Protein AF-A0A8H4VJI6-F1 (afdb_monomer)

Radius of gyration: 28.8 Å; Cα contacts (8 Å, |Δi|>4): 169; chains: 1; bounding box: 80×99×38 Å

Secondary structure (DSSP, 8-state):
---PPPGGG--GGGHHHHHHHHHHHHHTGGGGT--B--SSSSTT--TTGGGTT----HHHHHHHSSHHHHHHHHHHHHH-THHHHSSSSPPP---BSHHHHHHHHHHHHHHHH-TT-HHHHHHHHHHHHHHHHHHHHTTPPPPPP---GGGS----------------------------------------------------------------------

Organism: NCBI:txid84607

Sequence (222 aa):
MTGYPSPEHLAPEDVPPLLDRLLVLLENLSSTGLPTKPLTPGPDVSIYRPFMNYECNAEHLEMTGTRGGALNMYLEHFFGFEARTKGDGILPIKESGPAVCALHSVLRDHHLEAPHDNVVKKWIIDILKASEKVYKEHDVPLPVPAFNAASLPSVVARPISDAQKTSPSLTPSSGLGKRPRSSSTSDKRVNETEEKPGPVKKSKSFTVMTTGINKVSSVGSR

Foldseek 3Di:
DDPDDQLQPQALVNVVVLLVLLLLLQQCLVVLVFAAFDCDDDPRHDLLNCLQPPDQDPVQCVVQVDSLSSVLVVVCVSQPVCCCVPDPNARADRHGDDSSSSVSVVLVVRCVVPSSDSSSSVVSVRSSVNSVVSCVVSVHDRDDPPPVPVPPPPPPPDDDDDDDDDDDDDDDDDDPDDDDDDDDDDDDDDDDDPDDDDDDDDDDDDDDDDDDDDDDDDDDDD

Nearest PDB structures (foldseek):
  3ik9-assembly3_F  TM=3.364E-01  e=9.886E+00  Homo sapiens

Structure (mmCIF, N/CA/C/O backbone):
data_AF-A0A8H4VJI6-F1
#
_entry.id   AF-A0A8H4VJI6-F1
#
loop_
_atom_site.group_PDB
_atom_site.id
_atom_site.type_symbol
_atom_site.label_atom_id
_atom_site.label_alt_id
_atom_site.label_comp_id
_atom_site.label_asym_id
_atom_site.label_entity_id
_atom_site.label_seq_id
_atom_site.pdbx_PDB_ins_code
_atom_site.Cartn_x
_atom_site.Cartn_y
_atom_site.Cartn_z
_atom_site.occupancy
_atom_site.B_iso_or_equiv
_atom_site.auth_seq_id
_atom_site.auth_comp_id
_atom_site.auth_asym_id
_atom_site.auth_atom_id
_atom_site.pdbx_PDB_model_num
ATOM 1 N N . MET A 1 1 ? 4.111 -10.476 16.815 1.00 52.03 1 MET A N 1
ATOM 2 C CA . MET A 1 1 ? 4.427 -9.795 15.544 1.00 52.03 1 MET A CA 1
ATOM 3 C C . MET A 1 1 ? 4.565 -10.876 14.502 1.00 52.03 1 MET A C 1
ATOM 5 O O . MET A 1 1 ? 5.310 -11.820 14.726 1.00 52.03 1 MET A O 1
ATOM 9 N N . THR A 1 2 ? 3.775 -10.789 13.445 1.00 66.38 2 THR A N 1
ATOM 10 C CA . THR A 1 2 ? 3.845 -11.664 12.274 1.00 66.38 2 THR A CA 1
ATOM 11 C C . THR A 1 2 ? 5.221 -11.491 11.629 1.00 66.38 2 THR A C 1
ATOM 13 O O . THR A 1 2 ? 5.645 -10.388 11.275 1.00 66.38 2 THR A O 1
ATOM 16 N N . GLY A 1 3 ? 5.983 -12.580 11.570 1.00 88.12 3 GLY A N 1
ATOM 17 C CA . GLY A 1 3 ? 7.274 -12.602 10.894 1.00 88.12 3 GLY A CA 1
ATOM 18 C C . GLY A 1 3 ? 7.051 -12.709 9.394 1.00 88.12 3 GLY A C 1
ATOM 19 O O . GLY A 1 3 ? 7.100 -13.810 8.859 1.00 88.12 3 GLY A O 1
ATOM 20 N N . TYR A 1 4 ? 6.760 -11.591 8.726 1.00 93.12 4 TYR A N 1
ATOM 21 C CA . TYR A 1 4 ? 6.744 -11.562 7.263 1.00 93.12 4 TYR A CA 1
ATOM 22 C C . TYR A 1 4 ? 8.151 -11.888 6.731 1.00 93.12 4 TYR A C 1
ATOM 24 O O . TYR A 1 4 ? 9.127 -11.362 7.283 1.00 93.12 4 TYR A O 1
ATOM 32 N N . PRO A 1 5 ? 8.281 -12.732 5.691 1.00 94.69 5 PRO A N 1
ATOM 33 C CA . PRO A 1 5 ? 9.575 -13.029 5.089 1.00 94.69 5 PRO A CA 1
ATOM 34 C C . PRO A 1 5 ? 10.192 -11.763 4.485 1.00 94.69 5 PRO A C 1
ATOM 36 O O . PRO A 1 5 ? 9.499 -10.789 4.185 1.00 94.69 5 PRO A O 1
ATOM 39 N N . SER A 1 6 ? 11.511 -11.780 4.301 1.00 95.25 6 SER A N 1
ATOM 40 C CA . SER A 1 6 ? 12.188 -10.702 3.577 1.00 95.25 6 SER A CA 1
ATOM 41 C C . SER A 1 6 ? 11.707 -10.666 2.118 1.00 95.25 6 SER A C 1
ATOM 43 O O . SER A 1 6 ? 11.487 -11.743 1.552 1.00 95.25 6 SER A O 1
ATOM 45 N N . PRO A 1 7 ? 11.567 -9.487 1.482 1.00 95.88 7 PRO A N 1
ATOM 46 C CA . PRO A 1 7 ? 11.075 -9.374 0.108 1.00 95.88 7 PRO A CA 1
ATOM 47 C C . PRO A 1 7 ? 11.855 -10.228 -0.900 1.00 95.88 7 PRO A C 1
ATOM 49 O O . PRO A 1 7 ? 11.256 -10.770 -1.824 1.00 95.88 7 PRO A O 1
ATOM 52 N N . GLU A 1 8 ? 13.166 -10.404 -0.692 1.00 97.38 8 GLU A N 1
ATOM 53 C CA . GLU A 1 8 ? 14.029 -11.191 -1.584 1.00 97.38 8 GLU A CA 1
ATOM 54 C C . GLU A 1 8 ? 13.749 -12.701 -1.520 1.00 97.38 8 GLU A C 1
ATOM 56 O O . GLU A 1 8 ? 14.071 -13.430 -2.456 1.00 97.38 8 GLU A O 1
ATOM 61 N N . HIS A 1 9 ? 13.156 -13.174 -0.421 1.00 96.88 9 HIS A N 1
ATOM 62 C CA . HIS A 1 9 ? 12.820 -14.583 -0.199 1.00 96.88 9 HIS A CA 1
ATOM 63 C C . HIS A 1 9 ? 11.340 -14.887 -0.437 1.00 96.88 9 HIS A C 1
ATOM 65 O O . HIS A 1 9 ? 10.929 -16.039 -0.323 1.00 96.88 9 HIS A O 1
ATOM 71 N N . LEU A 1 10 ? 10.533 -13.868 -0.730 1.00 96.31 10 LEU A N 1
ATOM 72 C CA . LEU A 1 10 ? 9.112 -14.031 -0.980 1.00 96.31 10 LEU A CA 1
ATOM 73 C C . LEU A 1 10 ? 8.899 -14.447 -2.440 1.00 96.31 10 LEU A C 1
ATOM 75 O O . LEU A 1 10 ? 9.170 -13.668 -3.365 1.00 96.31 10 LEU A O 1
ATOM 79 N N . ALA 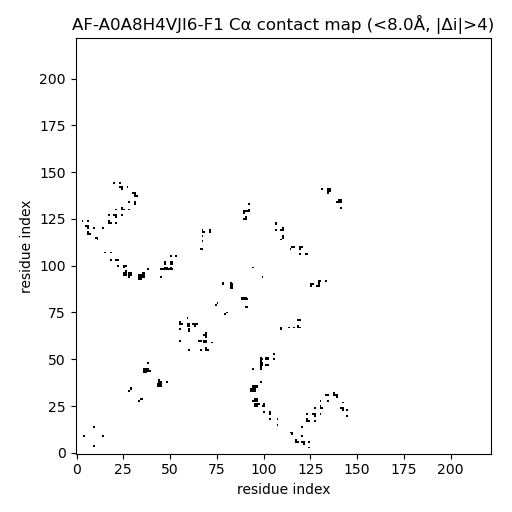A 1 11 ? 8.424 -15.674 -2.649 1.00 97.38 11 ALA A N 1
ATOM 80 C CA . ALA A 1 11 ? 8.113 -16.168 -3.981 1.00 97.38 11 ALA A CA 1
ATOM 81 C C . ALA A 1 11 ? 6.897 -15.411 -4.557 1.00 97.38 11 ALA A C 1
ATOM 83 O O . ALA A 1 11 ? 6.015 -15.002 -3.796 1.00 97.38 11 ALA A O 1
ATOM 84 N N . PRO A 1 12 ? 6.833 -15.154 -5.878 1.00 97.19 12 PRO A N 1
ATOM 85 C CA . PRO A 1 12 ? 5.716 -14.424 -6.484 1.00 97.19 12 PRO A CA 1
ATOM 86 C C . PRO A 1 12 ? 4.329 -15.005 -6.182 1.00 97.19 12 PRO A C 1
ATOM 88 O O . PRO A 1 12 ? 3.371 -14.245 -6.064 1.00 97.19 12 PRO A O 1
ATOM 91 N N . GLU A 1 13 ? 4.225 -16.327 -6.047 1.00 97.00 13 GLU A N 1
ATOM 92 C CA . GLU A 1 13 ? 3.011 -17.082 -5.721 1.00 97.00 13 GLU A CA 1
ATOM 93 C C . GLU A 1 13 ? 2.524 -16.890 -4.278 1.00 97.00 13 GLU A C 1
ATOM 95 O O . GLU A 1 13 ? 1.339 -17.073 -4.004 1.00 97.00 13 GLU A O 1
ATOM 100 N N . ASP A 1 14 ? 3.406 -16.458 -3.375 1.00 96.88 14 ASP A N 1
ATOM 101 C CA . ASP A 1 14 ? 3.073 -16.177 -1.976 1.00 96.88 14 ASP A CA 1
ATOM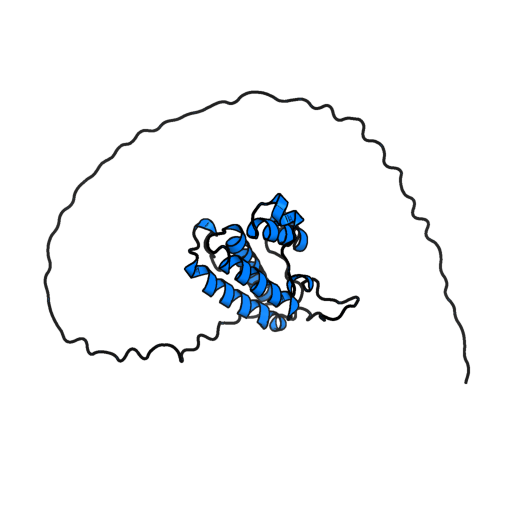 102 C C . ASP A 1 14 ? 2.565 -14.739 -1.779 1.00 96.88 14 ASP A C 1
ATOM 104 O O . ASP A 1 14 ? 2.033 -14.400 -0.721 1.00 96.88 14 ASP A O 1
ATOM 108 N N . VAL A 1 15 ? 2.710 -13.869 -2.785 1.00 96.88 15 VAL A N 1
ATOM 109 C CA . VAL A 1 15 ? 2.284 -12.462 -2.712 1.00 96.88 15 VAL A CA 1
ATOM 110 C C . VAL A 1 15 ? 0.759 -12.281 -2.802 1.00 96.88 15 VAL A C 1
ATOM 112 O O . VAL A 1 15 ? 0.239 -11.472 -2.033 1.00 96.88 15 VAL A O 1
ATOM 115 N N . PRO A 1 16 ? -0.004 -12.988 -3.665 1.00 97.12 16 PRO A N 1
ATOM 116 C CA . PRO A 1 16 ? -1.456 -12.822 -3.728 1.00 97.12 16 PRO A CA 1
ATOM 117 C C . PRO A 1 16 ? -2.170 -13.038 -2.381 1.00 97.12 16 PRO A C 1
ATOM 119 O O . PRO A 1 16 ? -2.937 -12.156 -2.002 1.00 97.12 16 PRO A O 1
ATOM 122 N N . PRO A 1 17 ? -1.864 -14.080 -1.577 1.00 95.75 17 PRO A N 1
ATOM 123 C CA . PRO A 1 17 ? -2.430 -14.208 -0.230 1.00 95.75 17 PRO A CA 1
ATOM 124 C C . PRO A 1 17 ? -2.121 -13.021 0.699 1.00 95.75 17 PRO A C 1
ATOM 126 O O . PRO A 1 17 ? -2.931 -12.678 1.561 1.00 95.75 17 PRO A O 1
ATOM 129 N N . LEU A 1 18 ? -0.959 -12.377 0.539 1.00 96.62 18 LEU A N 1
ATOM 130 C CA . LEU A 1 18 ? -0.600 -11.169 1.289 1.00 96.62 18 LEU A CA 1
ATOM 131 C C . LEU A 1 18 ? -1.405 -9.948 0.829 1.00 96.62 18 LEU A C 1
ATOM 133 O O . LEU A 1 18 ? -1.819 -9.146 1.663 1.00 96.62 18 LEU A O 1
ATOM 137 N N . LEU A 1 19 ? -1.661 -9.814 -0.473 1.00 97.31 19 LEU A N 1
ATOM 138 C CA . LEU A 1 19 ? -2.535 -8.771 -1.016 1.00 97.31 19 LEU A CA 1
ATOM 139 C C . LEU A 1 19 ? -3.988 -8.966 -0.564 1.00 97.31 19 LEU A C 1
ATOM 141 O O . LEU A 1 19 ? -4.597 -8.010 -0.091 1.00 97.31 19 LEU A O 1
ATOM 145 N N . ASP A 1 20 ? -4.502 -10.198 -0.588 1.00 96.44 20 ASP A N 1
ATOM 146 C CA . ASP A 1 20 ? -5.833 -10.523 -0.058 1.00 96.44 20 ASP A CA 1
ATOM 147 C C . ASP A 1 20 ? -5.922 -10.180 1.435 1.00 96.44 20 ASP A C 1
ATOM 149 O O . ASP A 1 20 ? -6.890 -9.573 1.903 1.00 96.44 20 ASP A O 1
ATOM 153 N N . ARG A 1 21 ? -4.870 -10.512 2.198 1.00 96.00 21 ARG A N 1
ATOM 154 C CA . ARG A 1 21 ? -4.764 -10.135 3.609 1.00 96.00 21 ARG A CA 1
ATOM 155 C C . ARG A 1 21 ? -4.787 -8.620 3.791 1.00 96.00 21 ARG A C 1
ATOM 157 O O . ARG A 1 21 ? -5.472 -8.134 4.694 1.00 96.00 21 ARG A O 1
ATOM 164 N N . LEU A 1 22 ? -4.045 -7.892 2.961 1.00 97.38 22 LEU A N 1
ATOM 165 C CA . LEU A 1 22 ? -3.978 -6.439 3.004 1.00 97.38 22 LEU A CA 1
ATOM 166 C C . LEU A 1 22 ? -5.347 -5.827 2.719 1.00 97.38 22 LEU A C 1
ATOM 168 O O . LEU A 1 22 ? -5.783 -4.969 3.479 1.00 97.38 22 LEU A O 1
ATOM 172 N N . LEU A 1 23 ? -6.048 -6.300 1.687 1.00 97.50 23 LEU A N 1
ATOM 173 C CA . LEU A 1 23 ? -7.382 -5.821 1.340 1.00 97.50 23 LEU A CA 1
ATOM 174 C C . LEU A 1 23 ? -8.348 -5.956 2.520 1.00 97.50 23 LEU A C 1
ATOM 176 O O . LEU A 1 23 ? -8.959 -4.968 2.919 1.00 97.50 23 LEU A O 1
ATOM 180 N N . VAL A 1 24 ? -8.404 -7.139 3.144 1.00 97.12 24 VAL A N 1
ATOM 181 C CA . VAL A 1 24 ? -9.260 -7.384 4.317 1.00 97.12 24 VAL A CA 1
ATOM 182 C C . VAL A 1 24 ? -8.941 -6.414 5.456 1.00 97.12 24 VAL A C 1
ATOM 184 O O . VAL A 1 24 ? -9.859 -5.907 6.101 1.00 97.12 24 VAL A O 1
ATOM 187 N N . LEU A 1 25 ? -7.659 -6.142 5.716 1.00 97.31 25 LEU A N 1
ATOM 188 C CA . LEU A 1 25 ? -7.263 -5.183 6.747 1.00 97.31 25 LEU A CA 1
ATOM 189 C C . LEU A 1 25 ? -7.701 -3.761 6.389 1.00 97.31 25 LEU A C 1
ATOM 191 O O . LEU A 1 25 ? -8.276 -3.088 7.235 1.00 97.31 25 LEU A O 1
ATOM 195 N N . LEU A 1 26 ? -7.468 -3.306 5.155 1.00 97.44 26 LEU A N 1
ATOM 196 C CA . LEU A 1 26 ? -7.808 -1.944 4.733 1.00 97.44 26 LEU A CA 1
ATOM 197 C C . LEU A 1 26 ? -9.323 -1.698 4.703 1.00 97.44 26 LEU A C 1
ATOM 199 O O . LEU A 1 26 ? -9.775 -0.654 5.175 1.00 97.44 26 LEU A O 1
ATOM 203 N N . GLU A 1 27 ? -10.109 -2.662 4.219 1.00 96.88 27 GLU A N 1
ATOM 204 C CA . GLU A 1 27 ? -11.576 -2.573 4.163 1.00 96.88 27 GLU A CA 1
ATOM 205 C C . GLU A 1 27 ? -12.214 -2.506 5.554 1.00 96.88 27 GLU A C 1
ATOM 207 O O . GLU A 1 27 ? -13.238 -1.851 5.740 1.00 96.88 27 GLU A O 1
ATOM 212 N N . ASN A 1 28 ? -11.591 -3.140 6.550 1.00 97.31 28 ASN A N 1
ATOM 213 C CA . ASN A 1 28 ? -12.091 -3.167 7.921 1.00 97.31 28 ASN A CA 1
ATOM 214 C C . ASN A 1 28 ? -11.459 -2.085 8.814 1.00 97.31 28 ASN A C 1
ATOM 216 O O . ASN A 1 28 ? -11.712 -2.085 10.017 1.00 97.31 28 ASN A O 1
ATOM 220 N N . LEU A 1 29 ? -10.652 -1.153 8.286 1.00 96.94 29 LEU A N 1
ATOM 221 C CA . LEU A 1 29 ? -10.019 -0.107 9.107 1.00 96.94 29 LEU A CA 1
ATOM 222 C C . LEU A 1 29 ? -11.032 0.803 9.810 1.00 96.94 29 LEU A C 1
ATOM 224 O O . LEU A 1 29 ? -10.715 1.391 10.836 1.00 96.94 29 LEU A O 1
ATOM 228 N N . SER A 1 30 ? -12.261 0.928 9.305 1.00 96.44 30 SER A N 1
ATOM 229 C CA . SER A 1 30 ? -13.298 1.715 9.983 1.00 96.44 30 SER A CA 1
ATOM 230 C C . SER A 1 30 ? -13.640 1.172 11.375 1.00 96.44 30 SER A C 1
ATOM 232 O O . SER A 1 30 ? -14.105 1.931 12.223 1.00 96.44 30 SER A O 1
ATOM 234 N N . SER A 1 31 ? -13.385 -0.115 11.648 1.00 96.88 31 SER A N 1
ATOM 235 C CA . SER A 1 31 ? -13.633 -0.708 12.965 1.00 96.88 31 SER A CA 1
ATOM 236 C C . SER A 1 31 ? -12.640 -0.250 14.037 1.00 96.88 31 SER A C 1
ATOM 238 O O . SER A 1 31 ? -12.920 -0.429 15.216 1.00 96.88 31 SER A O 1
ATOM 240 N N . THR A 1 32 ? -11.495 0.335 13.662 1.00 96.69 32 THR A N 1
ATOM 241 C CA . THR A 1 32 ? -10.483 0.828 14.617 1.00 96.69 32 THR A CA 1
ATOM 242 C C . THR A 1 32 ? -10.809 2.214 15.175 1.00 96.69 32 THR A C 1
ATOM 244 O O . THR A 1 32 ? -10.131 2.701 16.076 1.00 96.69 32 THR A O 1
ATOM 247 N N . GLY A 1 33 ? -11.855 2.868 14.659 1.00 96.31 33 GLY A N 1
ATOM 248 C CA . GLY A 1 33 ? -12.212 4.238 15.028 1.00 96.31 33 GLY A CA 1
ATOM 249 C C . GLY A 1 33 ? -11.392 5.309 14.302 1.00 96.31 33 GLY A C 1
ATOM 250 O O . GLY A 1 33 ? -11.522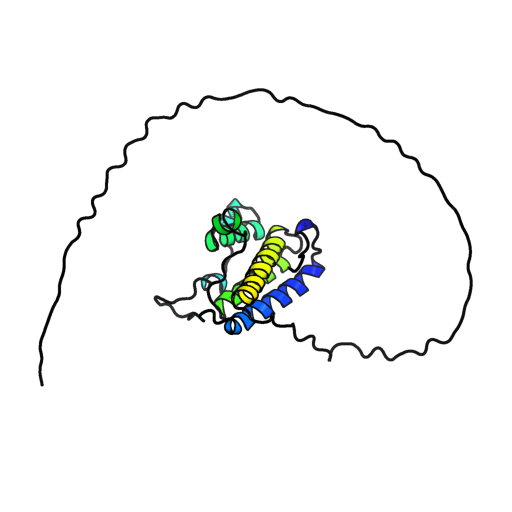 6.490 14.625 1.00 96.31 33 GLY A O 1
ATOM 251 N N . LEU A 1 34 ? -10.570 4.933 13.312 1.00 96.56 34 LEU A N 1
ATOM 252 C CA . LEU A 1 34 ? -9.939 5.903 12.418 1.00 96.56 34 LEU A CA 1
ATOM 253 C C . LEU A 1 34 ? -10.998 6.679 11.617 1.00 96.56 34 LEU A C 1
ATOM 255 O O . LEU A 1 34 ? -11.945 6.074 11.101 1.00 96.56 34 LEU A O 1
ATOM 259 N N . PRO A 1 35 ? -10.826 8.003 11.442 1.00 96.81 35 PRO A N 1
ATOM 260 C CA . PRO A 1 35 ? -11.805 8.829 10.752 1.00 96.81 35 PRO A CA 1
ATOM 261 C C . PRO A 1 35 ? -11.962 8.390 9.295 1.00 96.81 35 PRO A C 1
ATOM 263 O O . PRO A 1 35 ? -10.975 8.241 8.573 1.00 96.81 35 PRO A O 1
ATOM 266 N N . THR A 1 36 ? -13.205 8.231 8.845 1.00 96.75 36 THR A N 1
ATOM 267 C CA . THR A 1 36 ? -13.505 8.043 7.423 1.00 96.75 36 THR A CA 1
ATOM 268 C C . THR A 1 36 ? -13.545 9.404 6.745 1.00 96.75 36 THR A C 1
ATOM 270 O O . THR A 1 36 ? -14.390 10.241 7.069 1.00 96.75 36 THR A O 1
ATOM 273 N N . LYS A 1 37 ? -12.615 9.650 5.821 1.00 94.31 37 LYS A N 1
ATOM 274 C CA . LYS A 1 37 ? -12.515 10.940 5.131 1.00 94.31 37 LYS A CA 1
ATOM 275 C C . LYS A 1 37 ? -13.288 10.930 3.804 1.00 94.31 37 LYS A C 1
ATOM 277 O O . LYS A 1 37 ? -13.272 9.923 3.093 1.00 94.31 37 LYS A O 1
ATOM 282 N N . PRO A 1 38 ? -13.983 12.028 3.453 1.00 91.94 38 PRO A N 1
ATOM 283 C CA . PRO A 1 38 ? -14.711 12.134 2.196 1.00 91.94 38 PRO A CA 1
ATOM 284 C C . PRO A 1 38 ? -13.779 12.123 0.976 1.00 91.94 38 PRO A C 1
ATOM 286 O O . PRO A 1 38 ? -12.639 12.591 1.014 1.00 91.94 38 PRO A O 1
ATOM 289 N N . LEU A 1 39 ? -14.311 11.632 -0.145 1.00 92.69 39 LEU A N 1
ATOM 290 C CA . LEU A 1 39 ? -13.629 11.640 -1.445 1.00 92.69 39 LEU A CA 1
ATOM 291 C C . LEU A 1 39 ? -13.834 12.954 -2.209 1.00 92.69 39 LEU A C 1
ATOM 293 O O . LEU A 1 39 ? -13.071 13.280 -3.118 1.00 92.69 39 LEU A O 1
ATOM 297 N N . THR A 1 40 ? -14.876 13.710 -1.865 1.00 91.12 40 THR A N 1
ATOM 298 C CA . THR A 1 40 ? -15.209 14.978 -2.516 1.00 91.12 40 THR A CA 1
ATOM 299 C C . THR A 1 40 ? -14.174 16.055 -2.184 1.00 91.12 40 THR A C 1
ATOM 301 O O . THR A 1 40 ? -13.674 16.085 -1.059 1.00 91.12 40 THR A O 1
ATOM 304 N N . PRO A 1 41 ? -13.841 16.958 -3.130 1.00 88.88 41 PRO A N 1
ATOM 305 C CA . PRO A 1 41 ? -12.965 18.091 -2.844 1.00 88.88 41 PRO A CA 1
ATOM 306 C C . PRO A 1 41 ? -13.482 18.910 -1.654 1.00 88.88 41 PRO A C 1
ATOM 308 O O . PRO A 1 41 ? -14.662 19.249 -1.597 1.00 88.88 41 PRO A O 1
ATOM 311 N N . GLY A 1 42 ? -12.595 19.221 -0.714 1.00 90.44 42 GLY A N 1
ATOM 312 C CA . GLY A 1 42 ? -12.912 19.963 0.501 1.00 90.44 42 GLY A CA 1
ATOM 313 C C . GLY A 1 42 ? -11.715 20.006 1.453 1.00 90.44 42 GLY A C 1
ATOM 314 O O . GLY A 1 42 ? -10.707 19.349 1.186 1.00 90.44 42 GLY A O 1
ATOM 315 N N . PRO A 1 43 ? -11.808 20.761 2.562 1.00 87.25 43 PRO A N 1
ATOM 316 C CA . PRO A 1 43 ? -10.725 20.867 3.545 1.00 87.25 43 PRO A CA 1
ATOM 317 C C . PRO A 1 43 ? -10.403 19.528 4.228 1.00 87.25 43 PRO A C 1
ATOM 319 O O . PRO A 1 43 ? -9.285 19.328 4.686 1.00 87.25 43 PRO A O 1
ATOM 322 N N . ASP A 1 44 ? -11.367 18.605 4.248 1.00 91.19 44 ASP A N 1
ATOM 323 C CA . ASP A 1 44 ? -11.256 17.272 4.845 1.00 91.19 44 ASP A CA 1
ATOM 324 C C . ASP A 1 44 ? -11.117 16.151 3.807 1.00 91.19 44 ASP A C 1
ATOM 326 O O . ASP A 1 44 ? -11.470 15.007 4.081 1.00 91.19 44 ASP A O 1
ATOM 330 N N . VAL A 1 45 ? -10.643 16.449 2.596 1.00 95.50 45 VAL A N 1
ATOM 331 C CA . VAL A 1 45 ? -10.430 15.403 1.588 1.00 95.50 45 VAL A CA 1
ATOM 332 C C . VAL A 1 45 ? -9.403 14.377 2.079 1.00 95.50 45 VAL A C 1
ATOM 334 O O . VAL A 1 45 ? -8.384 14.733 2.669 1.00 95.50 45 VAL A O 1
ATOM 337 N N . SER A 1 46 ? -9.680 13.099 1.817 1.00 96.12 46 SER A N 1
ATOM 338 C CA . SER A 1 46 ? -8.747 12.001 2.085 1.00 96.12 46 SER A CA 1
ATOM 339 C C . SER A 1 46 ? -7.365 12.273 1.484 1.00 96.12 46 SER A C 1
ATOM 341 O O . SER A 1 46 ? -7.249 12.590 0.294 1.00 96.12 46 SER A O 1
ATOM 343 N N . ILE A 1 47 ? -6.312 12.080 2.283 1.00 95.69 47 ILE A N 1
ATOM 344 C CA . ILE A 1 47 ? -4.932 12.220 1.798 1.00 95.69 47 ILE A CA 1
ATOM 345 C C . ILE A 1 47 ? -4.566 11.106 0.815 1.00 95.69 47 ILE A C 1
ATOM 347 O O . ILE A 1 47 ? -3.748 11.329 -0.066 1.00 95.69 47 ILE A O 1
ATOM 351 N N . TYR A 1 48 ? -5.199 9.932 0.910 1.00 96.56 48 TYR A N 1
ATOM 352 C CA . TYR A 1 48 ? -4.959 8.797 0.010 1.00 96.56 48 TYR A CA 1
ATOM 353 C C . TYR A 1 48 ? -5.724 8.898 -1.316 1.00 96.56 48 TYR A C 1
ATOM 355 O O . TYR A 1 48 ? -5.569 8.042 -2.184 1.00 96.56 48 TYR A O 1
ATOM 363 N N . ARG A 1 49 ? -6.526 9.950 -1.525 1.00 96.31 49 ARG A N 1
ATOM 364 C CA . ARG A 1 49 ? -7.268 10.164 -2.777 1.00 96.31 49 ARG A CA 1
ATOM 365 C C . ARG A 1 49 ? -6.417 10.019 -4.055 1.00 96.31 49 ARG A C 1
ATOM 367 O O . ARG A 1 49 ? -6.945 9.448 -5.011 1.00 96.31 49 ARG A O 1
ATOM 374 N N . PRO A 1 50 ? -5.147 10.472 -4.116 1.00 96.31 50 PRO A N 1
ATOM 375 C CA . PRO A 1 50 ? -4.310 10.290 -5.303 1.00 96.31 50 PRO A CA 1
ATOM 376 C C . PRO A 1 50 ? -4.116 8.829 -5.742 1.00 96.31 50 PRO A C 1
ATOM 378 O O . PRO A 1 50 ? -3.857 8.590 -6.917 1.00 96.31 50 PRO A O 1
ATOM 381 N N . PHE A 1 51 ? -4.292 7.847 -4.848 1.00 97.00 51 PHE A N 1
ATOM 382 C CA . PHE A 1 51 ? -4.175 6.429 -5.198 1.00 97.00 51 PHE A CA 1
ATOM 383 C C . PHE A 1 51 ? -5.379 5.881 -5.976 1.00 97.00 51 PHE A C 1
ATOM 385 O O . PHE A 1 51 ? -5.239 4.880 -6.670 1.00 97.00 51 PHE A O 1
ATOM 392 N N . MET A 1 52 ? -6.555 6.520 -5.899 1.00 96.25 52 MET A N 1
ATOM 393 C CA . MET A 1 52 ? -7.779 6.010 -6.540 1.00 96.25 52 MET A CA 1
ATOM 394 C C . MET A 1 52 ? -7.699 5.961 -8.066 1.00 96.25 52 MET A C 1
ATOM 396 O O . MET A 1 52 ? -8.308 5.094 -8.677 1.00 96.25 52 MET A O 1
ATOM 400 N N . ASN A 1 53 ? -6.951 6.888 -8.658 1.00 95.12 53 ASN A N 1
ATOM 401 C CA . ASN A 1 53 ? -6.679 6.944 -10.091 1.00 95.12 53 ASN A CA 1
ATOM 402 C C . ASN A 1 53 ? -5.172 7.109 -10.284 1.00 95.12 53 ASN A C 1
ATOM 404 O O . ASN A 1 53 ? -4.723 8.021 -10.975 1.00 95.12 53 ASN A O 1
ATOM 408 N N . TYR A 1 54 ? -4.395 6.311 -9.552 1.00 96.62 54 TYR A N 1
ATOM 409 C CA . TYR A 1 54 ? -2.949 6.384 -9.640 1.00 96.62 54 TYR A CA 1
ATOM 410 C C . TYR A 1 54 ? -2.501 6.087 -11.068 1.00 96.62 54 TYR A C 1
ATOM 412 O O . TYR A 1 54 ? -2.799 5.031 -11.625 1.00 96.62 54 TYR A O 1
ATOM 420 N N . GLU A 1 55 ? -1.715 7.002 -11.615 1.00 95.94 55 GLU A N 1
ATOM 421 C CA . GLU A 1 55 ? -1.003 6.812 -12.864 1.00 95.94 55 GLU A CA 1
ATOM 422 C C . GLU A 1 55 ? 0.492 6.942 -12.593 1.00 95.94 55 GLU A C 1
ATOM 424 O O . GLU A 1 55 ? 0.941 7.784 -11.808 1.00 95.94 55 GLU A O 1
ATOM 429 N N . CYS A 1 56 ? 1.278 6.082 -13.240 1.00 95.06 56 CYS A N 1
ATOM 430 C CA . CYS A 1 56 ? 2.726 6.135 -13.124 1.00 95.06 56 CYS A CA 1
ATOM 431 C C . CYS A 1 56 ? 3.222 7.462 -13.713 1.00 95.06 56 CYS A C 1
ATOM 43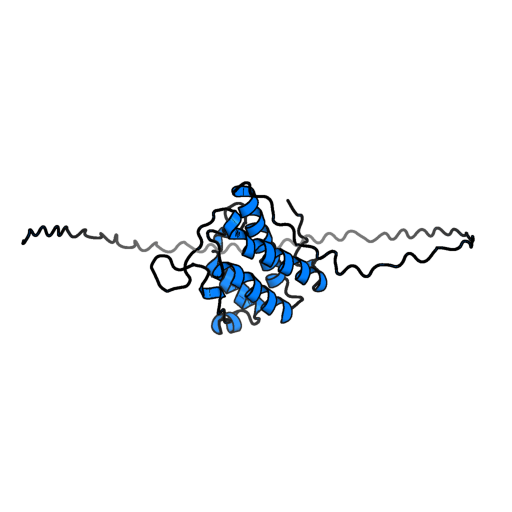3 O O . CYS A 1 56 ? 3.034 7.728 -14.899 1.00 95.06 56 CYS A O 1
ATOM 435 N N . ASN A 1 57 ? 3.868 8.289 -12.891 1.00 95.25 57 ASN A N 1
ATOM 436 C CA . ASN A 1 57 ? 4.437 9.551 -13.350 1.00 95.25 57 ASN A CA 1
ATOM 437 C C . ASN A 1 57 ? 5.550 9.273 -14.382 1.00 95.25 57 ASN A C 1
ATOM 439 O O . ASN A 1 57 ? 6.487 8.524 -14.099 1.00 95.25 57 ASN A O 1
ATOM 443 N N . ALA A 1 58 ? 5.440 9.881 -15.568 1.00 97.12 58 ALA A N 1
ATOM 444 C CA . ALA A 1 58 ? 6.371 9.674 -16.675 1.00 97.12 58 ALA A CA 1
ATOM 445 C C . ALA A 1 58 ? 7.811 10.107 -16.348 1.00 97.12 58 ALA A C 1
ATOM 447 O O . ALA A 1 58 ? 8.745 9.408 -16.723 1.00 97.12 58 ALA A O 1
ATOM 448 N N . GLU A 1 59 ? 7.995 11.195 -15.597 1.00 97.25 59 GLU A N 1
ATOM 449 C CA . GLU A 1 59 ? 9.311 11.685 -15.162 1.00 97.25 59 GLU A CA 1
ATOM 450 C C . GLU A 1 59 ? 9.970 10.700 -14.188 1.00 97.25 59 GLU A C 1
ATOM 452 O O . GLU A 1 59 ? 11.145 10.359 -14.320 1.00 97.25 59 GLU A O 1
ATOM 457 N N . HIS A 1 60 ? 9.200 10.162 -13.236 1.00 96.69 60 HIS A N 1
ATOM 458 C CA . HIS A 1 60 ? 9.708 9.131 -12.327 1.00 96.69 60 HIS A CA 1
ATOM 459 C C . HIS A 1 60 ? 10.051 7.838 -13.075 1.00 96.69 60 HIS A C 1
ATOM 461 O O . HIS A 1 60 ? 11.033 7.172 -12.743 1.00 96.69 60 HIS A O 1
ATOM 467 N N . LEU A 1 61 ? 9.250 7.470 -14.078 1.00 97.38 61 LEU A N 1
ATOM 468 C CA . LEU A 1 61 ? 9.505 6.298 -14.908 1.00 97.38 61 LEU A CA 1
ATOM 469 C C . LEU A 1 61 ? 10.771 6.470 -15.751 1.00 97.38 61 LEU A C 1
ATOM 471 O O . LEU A 1 61 ? 11.579 5.548 -15.807 1.00 97.38 61 LEU A O 1
ATOM 475 N N . GLU A 1 62 ? 10.976 7.644 -16.350 1.00 97.81 62 GLU A N 1
ATOM 476 C CA . GLU A 1 62 ? 12.201 7.981 -17.079 1.00 97.81 62 GLU A CA 1
ATOM 477 C C . GLU A 1 62 ? 13.426 7.912 -16.160 1.00 97.81 62 GLU A C 1
ATOM 479 O O . GLU A 1 62 ? 14.424 7.281 -16.504 1.00 97.81 62 GLU A O 1
ATOM 484 N N . MET A 1 63 ? 13.334 8.487 -14.957 1.00 97.44 63 MET A N 1
ATOM 485 C CA . MET A 1 63 ? 14.466 8.532 -14.034 1.00 97.44 63 MET A CA 1
ATOM 486 C C . MET A 1 63 ? 14.825 7.161 -13.446 1.00 97.44 63 MET A C 1
ATOM 488 O O . MET A 1 63 ? 16.000 6.866 -13.229 1.00 97.44 63 MET A O 1
ATOM 492 N N . THR A 1 64 ? 13.831 6.321 -13.156 1.00 97.25 64 THR A N 1
ATOM 493 C CA . THR A 1 64 ? 14.051 5.018 -12.502 1.00 97.25 64 THR A CA 1
ATOM 494 C C . THR A 1 64 ? 14.138 3.847 -13.478 1.00 97.25 64 THR A C 1
ATOM 496 O O . THR A 1 64 ? 14.569 2.759 -13.094 1.00 97.25 64 THR A O 1
ATOM 499 N N . GLY A 1 65 ? 13.706 4.039 -14.726 1.00 97.31 65 GLY A N 1
ATOM 500 C CA . GLY A 1 65 ? 13.692 3.033 -15.789 1.00 97.31 65 GLY A CA 1
ATOM 501 C C . GLY A 1 65 ? 12.682 1.895 -15.597 1.00 97.31 65 GLY A C 1
ATOM 502 O O . GLY A 1 65 ? 12.580 1.025 -16.460 1.00 97.31 65 GLY A O 1
ATOM 503 N N . THR A 1 66 ? 11.940 1.863 -14.485 1.00 97.00 66 THR A N 1
ATOM 504 C CA . THR A 1 66 ? 10.984 0.793 -14.162 1.00 97.00 66 THR A CA 1
ATOM 505 C C . THR A 1 66 ? 9.762 1.353 -13.445 1.00 97.00 66 THR A C 1
ATOM 507 O O . THR A 1 66 ? 9.852 2.317 -12.686 1.00 97.00 66 THR A O 1
ATOM 510 N N . ARG A 1 67 ? 8.597 0.725 -13.629 1.00 96.06 67 ARG A N 1
ATOM 511 C CA . ARG A 1 67 ? 7.370 1.153 -12.938 1.00 96.06 67 ARG A CA 1
ATOM 512 C C . ARG A 1 67 ? 7.432 0.920 -11.432 1.00 96.06 67 ARG A C 1
ATOM 514 O O . ARG A 1 67 ? 6.953 1.759 -10.680 1.00 96.06 67 ARG A O 1
ATOM 521 N N . GLY A 1 68 ? 8.071 -0.162 -10.980 1.00 96.44 68 GLY A N 1
ATOM 522 C CA . GLY A 1 68 ? 8.304 -0.400 -9.552 1.00 96.44 68 GLY A CA 1
ATOM 523 C C . GLY A 1 68 ? 9.212 0.656 -8.916 1.00 96.44 68 GLY A C 1
ATOM 524 O O . GLY A 1 68 ? 8.917 1.143 -7.824 1.00 96.44 68 GLY A O 1
ATOM 525 N N . GLY A 1 69 ? 10.256 1.100 -9.627 1.00 97.12 69 GLY A N 1
ATOM 526 C CA . GLY A 1 69 ? 11.085 2.232 -9.212 1.00 97.12 69 GLY A CA 1
ATOM 527 C C . GLY A 1 69 ? 10.301 3.547 -9.141 1.00 97.12 69 GLY A C 1
ATOM 528 O O . GLY A 1 69 ? 10.392 4.270 -8.146 1.00 97.12 69 GLY A O 1
ATOM 529 N N . ALA A 1 70 ? 9.471 3.833 -10.144 1.00 97.62 70 ALA A N 1
ATOM 530 C CA . ALA A 1 70 ? 8.632 5.030 -10.163 1.00 97.62 70 ALA A CA 1
ATOM 531 C C . ALA A 1 70 ? 7.581 5.030 -9.039 1.00 97.62 70 ALA A C 1
ATOM 533 O O . ALA A 1 70 ? 7.364 6.057 -8.383 1.00 97.62 70 ALA A O 1
ATOM 534 N N . LEU A 1 71 ? 6.970 3.871 -8.769 1.00 97.19 71 LEU A N 1
ATOM 535 C CA . LEU A 1 71 ? 6.077 3.670 -7.633 1.00 97.19 71 LEU A CA 1
ATOM 536 C C . LEU A 1 71 ? 6.818 3.879 -6.307 1.00 97.19 71 LEU A C 1
ATOM 538 O O . LEU A 1 71 ? 6.286 4.548 -5.426 1.00 97.19 71 LEU A O 1
ATOM 542 N N . ASN A 1 72 ? 8.051 3.376 -6.166 1.00 96.44 72 ASN A N 1
ATOM 543 C CA . ASN A 1 72 ? 8.854 3.590 -4.959 1.00 96.44 72 ASN A CA 1
ATOM 544 C C . ASN A 1 72 ? 9.035 5.067 -4.655 1.00 96.44 72 ASN A C 1
ATOM 546 O O . ASN A 1 72 ? 8.751 5.497 -3.544 1.00 96.44 72 ASN A O 1
ATOM 550 N N . MET A 1 73 ? 9.455 5.846 -5.650 1.00 96.19 73 MET A N 1
ATOM 551 C CA . MET A 1 73 ? 9.606 7.287 -5.491 1.00 96.19 73 MET A CA 1
ATOM 552 C C . MET A 1 73 ? 8.309 7.965 -5.064 1.00 96.19 73 MET A C 1
ATOM 554 O O . MET A 1 73 ? 8.311 8.824 -4.185 1.00 96.19 73 MET A O 1
ATOM 558 N N . TYR A 1 74 ? 7.198 7.573 -5.687 1.00 96.12 74 TYR A N 1
ATOM 559 C CA . TYR A 1 74 ? 5.893 8.120 -5.355 1.00 96.12 74 TYR A CA 1
ATOM 560 C C . TYR A 1 74 ? 5.500 7.812 -3.904 1.00 96.12 74 TYR A C 1
ATOM 562 O O . TYR A 1 74 ? 5.092 8.710 -3.169 1.00 96.12 74 TYR A O 1
ATOM 570 N N . LEU A 1 75 ? 5.670 6.562 -3.468 1.00 95.75 75 LEU A N 1
ATOM 571 C CA . LEU A 1 75 ? 5.357 6.129 -2.107 1.00 95.75 75 LEU A CA 1
ATOM 572 C C . LEU A 1 75 ? 6.302 6.752 -1.068 1.00 95.75 75 LEU A C 1
ATOM 574 O O . LEU A 1 75 ? 5.843 7.150 0.000 1.00 95.75 75 LEU A O 1
ATOM 578 N N . GLU A 1 76 ? 7.594 6.903 -1.372 1.00 94.06 76 GLU A N 1
ATOM 579 C CA . GLU A 1 76 ? 8.555 7.599 -0.503 1.00 94.06 76 GLU A CA 1
ATOM 580 C C . GLU A 1 76 ? 8.220 9.080 -0.347 1.00 94.06 76 GLU A C 1
ATOM 582 O O . GLU A 1 76 ? 8.313 9.619 0.756 1.00 94.06 76 GLU A O 1
ATOM 587 N N . HIS A 1 77 ? 7.794 9.734 -1.429 1.00 93.88 77 HIS A N 1
ATOM 588 C CA . HIS A 1 77 ? 7.321 11.111 -1.369 1.00 93.88 77 HIS A CA 1
ATOM 589 C C . HIS A 1 77 ? 6.041 11.224 -0.531 1.00 93.88 77 HIS A C 1
ATOM 591 O O . HIS A 1 77 ? 5.944 12.098 0.327 1.00 93.88 77 HIS A O 1
ATOM 597 N N . PHE A 1 78 ? 5.082 10.317 -0.743 1.00 94.31 78 PHE A N 1
ATOM 598 C CA . PHE A 1 78 ? 3.783 10.339 -0.075 1.00 94.31 78 PHE A CA 1
ATOM 599 C C . PHE A 1 78 ? 3.873 10.063 1.432 1.00 94.31 78 PHE A C 1
ATOM 601 O O . PHE A 1 78 ? 3.350 10.827 2.242 1.00 94.31 78 PHE A O 1
ATOM 608 N N . PHE A 1 79 ? 4.529 8.968 1.824 1.00 92.38 79 PHE A N 1
ATOM 609 C CA . PHE A 1 79 ? 4.658 8.581 3.232 1.00 92.38 79 PHE A CA 1
ATOM 610 C C . PHE A 1 79 ? 5.790 9.317 3.956 1.00 92.38 79 PHE A C 1
ATOM 612 O O . PHE A 1 79 ? 5.852 9.298 5.187 1.00 92.38 79 PHE A O 1
ATOM 619 N N . GLY A 1 80 ? 6.663 9.979 3.198 1.00 88.12 80 GLY A N 1
ATOM 620 C CA . GLY A 1 80 ? 7.857 10.637 3.693 1.00 88.12 80 GLY A CA 1
ATOM 621 C C . GLY A 1 80 ? 8.997 9.649 3.934 1.00 88.12 80 GLY A C 1
ATOM 622 O O . GLY A 1 80 ? 8.839 8.600 4.559 1.00 88.12 80 GLY A O 1
ATOM 623 N N . PHE A 1 81 ? 10.200 10.033 3.510 1.00 76.75 81 PHE A N 1
ATOM 624 C CA . PHE A 1 81 ? 11.423 9.263 3.761 1.00 76.75 81 PHE A CA 1
ATOM 625 C C . PHE A 1 81 ? 11.702 9.067 5.263 1.00 76.75 81 PHE A C 1
ATOM 627 O O . PHE A 1 81 ? 12.287 8.067 5.692 1.00 76.75 81 PHE A O 1
ATOM 634 N N . GLU A 1 82 ? 11.252 10.013 6.092 1.00 66.25 82 GLU A N 1
ATOM 635 C CA . GLU A 1 82 ? 11.440 9.961 7.542 1.00 66.25 82 GLU A CA 1
ATOM 636 C C . GLU A 1 82 ? 10.686 8.809 8.204 1.00 66.25 82 GLU A C 1
ATOM 638 O O . GLU A 1 82 ? 11.209 8.243 9.161 1.00 66.25 82 GLU A O 1
ATOM 643 N N . ALA A 1 83 ? 9.545 8.376 7.653 1.00 68.44 83 ALA A N 1
ATOM 644 C CA . ALA A 1 83 ? 8.794 7.238 8.185 1.00 68.44 83 ALA A CA 1
ATOM 645 C C . ALA A 1 83 ? 9.623 5.938 8.206 1.00 68.44 83 ALA A C 1
ATOM 647 O O . ALA A 1 83 ? 9.342 5.037 8.991 1.00 68.44 83 ALA A O 1
ATOM 648 N N . ARG A 1 84 ? 10.679 5.853 7.382 1.00 66.44 84 ARG A N 1
ATOM 649 C CA . ARG A 1 84 ? 11.631 4.732 7.363 1.00 66.44 84 ARG A CA 1
ATOM 650 C C . ARG A 1 84 ? 12.880 4.951 8.210 1.00 66.44 84 ARG A C 1
ATOM 652 O O . ARG A 1 84 ? 13.487 3.978 8.643 1.00 66.44 84 ARG A O 1
ATOM 659 N N . THR A 1 85 ? 13.302 6.197 8.403 1.00 65.12 85 THR A N 1
ATOM 660 C CA . THR A 1 85 ? 14.609 6.513 9.006 1.00 65.12 85 THR A CA 1
ATOM 661 C C . THR A 1 85 ? 14.527 6.992 10.449 1.00 65.12 85 THR A C 1
ATOM 663 O O . THR A 1 85 ? 15.520 6.906 11.170 1.00 65.12 85 THR A O 1
ATOM 666 N N . LYS A 1 86 ? 13.364 7.474 10.899 1.00 54.62 86 LYS A N 1
ATOM 667 C CA . LYS A 1 86 ? 13.151 8.009 12.245 1.00 54.62 86 LYS A CA 1
ATOM 668 C C . LYS A 1 86 ? 11.839 7.463 12.812 1.00 54.62 86 LYS A C 1
ATOM 670 O O . LYS A 1 86 ? 10.763 7.892 12.417 1.00 54.62 86 LYS A O 1
ATOM 675 N N . GLY A 1 87 ? 11.929 6.523 13.751 1.00 63.53 87 GLY A N 1
ATOM 676 C CA . GLY A 1 87 ? 10.770 5.919 14.417 1.00 63.53 87 GLY A CA 1
ATOM 677 C C . GLY A 1 87 ? 10.858 4.397 14.481 1.00 63.53 87 GLY A C 1
ATOM 678 O O . GLY A 1 87 ? 11.933 3.823 14.331 1.00 63.53 87 GLY A O 1
ATOM 679 N N . ASP A 1 88 ? 9.719 3.740 14.683 1.00 73.62 88 ASP A N 1
ATOM 680 C CA . ASP A 1 88 ? 9.590 2.276 14.613 1.00 73.62 88 ASP A CA 1
ATOM 681 C C . ASP A 1 88 ? 9.637 1.725 13.175 1.00 73.62 88 ASP A C 1
ATOM 683 O O . ASP A 1 88 ? 9.538 0.514 12.971 1.00 73.62 88 ASP A O 1
ATOM 687 N N . GLY A 1 89 ? 9.819 2.607 12.185 1.00 75.44 89 GLY A N 1
ATOM 688 C CA . GLY A 1 89 ? 9.931 2.267 10.770 1.00 75.44 89 GLY A CA 1
ATOM 689 C C . GLY A 1 89 ? 8.596 1.906 10.121 1.00 75.44 89 GLY A C 1
ATOM 690 O O . GLY A 1 89 ? 8.596 1.322 9.036 1.00 75.44 89 GLY A O 1
ATOM 691 N N . ILE A 1 90 ? 7.468 2.189 10.785 1.00 81.00 90 ILE A N 1
ATOM 692 C CA . ILE A 1 90 ? 6.141 1.798 10.314 1.00 81.00 90 ILE A CA 1
ATOM 693 C C . ILE A 1 90 ? 5.414 3.002 9.709 1.00 81.00 90 ILE A C 1
ATOM 695 O O . ILE A 1 90 ? 5.337 4.079 10.298 1.00 81.00 90 ILE A O 1
ATOM 699 N N . LEU A 1 91 ? 4.849 2.797 8.517 1.00 90.69 91 LEU A N 1
ATOM 700 C CA . LEU A 1 91 ? 4.114 3.820 7.776 1.00 90.69 91 LEU A CA 1
ATOM 701 C C . LEU A 1 91 ? 2.861 4.247 8.564 1.00 90.69 91 LEU A C 1
ATOM 703 O O . LEU A 1 91 ? 2.084 3.387 8.979 1.00 90.69 91 LEU A O 1
ATOM 707 N N . PRO A 1 92 ? 2.615 5.549 8.774 1.00 91.62 92 PRO A N 1
ATOM 708 C CA . PRO A 1 92 ? 1.424 5.984 9.489 1.00 91.62 92 PRO A CA 1
ATOM 709 C C . PRO A 1 92 ? 0.182 5.862 8.595 1.00 91.62 92 PRO A C 1
ATOM 711 O O . PRO A 1 92 ? 0.106 6.498 7.544 1.00 91.62 92 PRO A O 1
ATOM 714 N N . ILE A 1 93 ? -0.818 5.101 9.045 1.00 95.75 93 ILE A N 1
ATOM 715 C CA . ILE A 1 93 ? -2.164 5.067 8.455 1.00 95.75 93 ILE A CA 1
ATOM 716 C C . ILE A 1 93 ? -3.105 5.821 9.396 1.00 95.75 93 ILE A C 1
ATOM 718 O O . ILE A 1 93 ? -3.305 5.411 10.534 1.00 95.75 93 ILE A O 1
ATOM 722 N N . LYS A 1 94 ? -3.629 6.965 8.939 1.00 95.69 94 LYS A N 1
ATOM 723 C CA . LYS A 1 94 ? -4.323 7.951 9.798 1.00 95.69 94 LYS A CA 1
ATOM 724 C C . LYS A 1 94 ? -5.824 8.092 9.538 1.00 95.69 94 LYS A C 1
ATOM 726 O O . LYS A 1 94 ? -6.499 8.833 10.247 1.00 95.69 94 LYS A O 1
ATOM 731 N N . GLU A 1 95 ? -6.344 7.430 8.517 1.00 96.75 95 GLU A N 1
ATOM 732 C CA . GLU A 1 95 ? -7.751 7.492 8.116 1.00 96.75 95 GLU A CA 1
ATOM 733 C C . GLU A 1 95 ? -8.209 6.125 7.603 1.00 96.75 95 GLU A C 1
ATOM 735 O O . GLU A 1 95 ? -7.394 5.230 7.373 1.00 96.75 95 GLU A O 1
ATOM 740 N N . SER A 1 96 ? -9.521 5.961 7.458 1.00 97.56 96 SER A N 1
ATOM 741 C CA . SER A 1 96 ? -10.166 4.771 6.904 1.00 97.56 96 SER A CA 1
ATOM 742 C C . SER A 1 96 ? -11.001 5.126 5.668 1.00 97.56 96 SER A C 1
ATOM 744 O O . SER A 1 96 ? -11.331 6.293 5.432 1.00 97.56 96 SER A O 1
ATOM 746 N N . GLY A 1 97 ? -11.364 4.116 4.874 1.00 96.50 97 GLY A N 1
ATOM 747 C CA . GLY A 1 97 ? -12.316 4.253 3.771 1.00 96.50 97 GLY A CA 1
ATOM 748 C C . GLY A 1 97 ? -11.756 3.935 2.378 1.00 96.50 97 GLY A C 1
ATOM 749 O O . GLY A 1 97 ? -10.639 3.423 2.246 1.00 96.50 97 GLY A O 1
ATOM 750 N N . PRO A 1 98 ? -12.531 4.234 1.316 1.00 96.88 98 PRO A N 1
ATOM 751 C CA . PRO A 1 98 ? -12.248 3.755 -0.040 1.00 96.88 98 PRO A CA 1
ATOM 752 C C . PRO A 1 98 ? -10.912 4.231 -0.617 1.00 96.88 98 PRO A C 1
ATOM 754 O O . PRO A 1 98 ? -10.252 3.494 -1.343 1.00 96.88 98 PRO A O 1
ATOM 757 N N . ALA A 1 99 ? -10.487 5.449 -0.282 1.00 96.75 99 ALA A N 1
ATOM 758 C CA . ALA A 1 99 ? -9.232 6.004 -0.778 1.00 96.75 99 ALA A CA 1
ATOM 759 C C . ALA A 1 99 ? -8.002 5.261 -0.238 1.00 96.75 99 ALA A C 1
ATOM 761 O O . ALA A 1 99 ? -7.061 5.022 -0.986 1.00 96.75 99 ALA A O 1
ATOM 762 N N . VAL A 1 100 ? -8.023 4.835 1.030 1.00 97.50 100 VAL A N 1
ATOM 763 C CA . VAL A 1 100 ? -6.948 4.007 1.601 1.00 97.50 100 VAL A CA 1
ATOM 764 C C . VAL A 1 100 ? -6.928 2.638 0.924 1.00 97.50 100 VAL A C 1
ATOM 766 O O . VAL A 1 100 ? -5.861 2.132 0.590 1.00 97.50 100 VAL A O 1
ATOM 769 N N . CYS A 1 101 ? -8.106 2.064 0.657 1.00 97.75 101 CYS A N 1
ATOM 770 C CA . CYS A 1 101 ? -8.233 0.770 -0.017 1.00 97.75 101 CYS A CA 1
ATOM 771 C C . CYS A 1 101 ? -7.651 0.789 -1.439 1.00 97.75 101 CYS A C 1
ATOM 773 O O . CYS A 1 101 ? -7.189 -0.242 -1.922 1.00 97.75 101 CYS A O 1
ATOM 775 N N . ALA A 1 102 ? -7.592 1.953 -2.095 1.00 97.94 102 ALA A N 1
ATOM 776 C CA . ALA A 1 102 ? -6.975 2.082 -3.412 1.00 97.94 102 ALA A CA 1
ATOM 777 C C . ALA A 1 102 ? -5.477 1.719 -3.425 1.00 97.94 102 ALA A C 1
ATOM 779 O O . ALA A 1 102 ? -4.982 1.272 -4.458 1.00 97.94 102 ALA A O 1
ATOM 780 N N . LEU A 1 103 ? -4.770 1.813 -2.287 1.00 97.56 103 LEU A N 1
ATOM 781 C CA . LEU A 1 103 ? -3.389 1.321 -2.166 1.00 97.56 103 LEU A CA 1
ATOM 782 C C . LEU A 1 103 ? -3.270 -0.153 -2.563 1.00 97.56 103 LEU A C 1
ATOM 784 O O . LEU A 1 103 ? -2.315 -0.526 -3.241 1.00 97.56 103 LEU A O 1
ATOM 788 N N . HIS A 1 104 ? -4.241 -0.986 -2.172 1.00 98.12 104 HIS A N 1
ATOM 789 C CA . HIS A 1 104 ? -4.243 -2.401 -2.531 1.00 98.12 104 HIS A CA 1
ATOM 790 C C . HIS A 1 104 ? -4.296 -2.587 -4.052 1.00 98.12 104 HIS A C 1
ATOM 792 O O . HIS A 1 104 ? -3.494 -3.347 -4.591 1.00 98.12 104 HIS A O 1
ATOM 798 N N . SER A 1 105 ? -5.185 -1.870 -4.747 1.00 98.12 105 SER A N 1
ATOM 799 C CA . SER A 1 105 ? -5.303 -1.958 -6.208 1.00 98.12 105 SER A CA 1
ATOM 800 C C . SER A 1 105 ? -3.998 -1.566 -6.899 1.00 98.12 105 SER A C 1
ATOM 802 O O . SER A 1 105 ? -3.496 -2.321 -7.725 1.00 98.12 105 SER A O 1
ATOM 804 N N . VAL A 1 106 ? -3.384 -0.453 -6.482 1.00 98.31 106 VAL A N 1
ATOM 805 C CA . VAL A 1 106 ? -2.108 0.011 -7.048 1.00 98.31 106 VAL A CA 1
ATOM 806 C C . VAL A 1 106 ? -1.005 -1.033 -6.875 1.00 98.31 106 VAL A C 1
ATOM 808 O O . VAL A 1 106 ? -0.299 -1.347 -7.832 1.00 98.31 106 VAL A O 1
ATOM 811 N N . LEU A 1 107 ? -0.853 -1.596 -5.674 1.00 98.38 107 LEU A N 1
ATOM 812 C CA . LEU A 1 107 ? 0.177 -2.602 -5.399 1.00 98.38 107 LEU A CA 1
ATOM 813 C C . LEU A 1 107 ? -0.077 -3.907 -6.152 1.00 98.38 107 LEU A C 1
ATOM 815 O O . LEU A 1 107 ? 0.866 -4.507 -6.668 1.00 98.38 107 LEU A O 1
ATOM 819 N N . ARG A 1 108 ? -1.340 -4.337 -6.231 1.00 98.25 108 ARG A N 1
ATOM 820 C CA . ARG A 1 108 ? -1.741 -5.525 -6.984 1.00 98.25 108 ARG A CA 1
ATOM 821 C C . ARG A 1 108 ? -1.396 -5.375 -8.460 1.00 98.25 108 ARG A C 1
ATOM 823 O O . ARG A 1 108 ? -0.788 -6.283 -9.015 1.00 98.25 108 ARG A O 1
ATOM 830 N N . ASP A 1 109 ? -1.732 -4.242 -9.067 1.00 98.06 109 ASP A N 1
ATOM 831 C CA . ASP A 1 109 ? -1.476 -3.997 -10.487 1.00 98.06 109 ASP A CA 1
ATOM 832 C C . ASP A 1 109 ? 0.029 -4.006 -10.795 1.00 98.06 109 ASP A C 1
ATOM 834 O O . ASP A 1 109 ? 0.463 -4.670 -11.736 1.00 98.06 109 ASP A O 1
ATOM 838 N N . HIS A 1 110 ? 0.850 -3.369 -9.952 1.00 98.06 110 HIS A N 1
ATOM 839 C CA . HIS A 1 110 ? 2.309 -3.385 -10.124 1.00 98.06 110 HIS A CA 1
ATOM 840 C C . HIS A 1 110 ? 2.917 -4.771 -9.883 1.00 98.06 110 HIS A C 1
ATOM 842 O O . HIS A 1 110 ? 3.868 -5.146 -10.567 1.00 98.06 110 HIS A O 1
ATOM 848 N N . HIS A 1 111 ? 2.376 -5.553 -8.943 1.00 98.00 111 HIS A N 1
ATOM 849 C CA . HIS A 1 111 ? 2.825 -6.930 -8.724 1.00 98.00 111 HIS A CA 1
ATOM 850 C C . HIS A 1 111 ? 2.465 -7.839 -9.902 1.00 98.00 111 HIS A C 1
ATOM 852 O O . HIS A 1 111 ? 3.274 -8.669 -10.298 1.00 98.00 111 HIS A O 1
ATOM 858 N N . LEU A 1 112 ? 1.278 -7.677 -10.495 1.00 97.94 112 LEU A N 1
ATOM 859 C CA . LEU A 1 112 ? 0.884 -8.437 -11.686 1.00 97.94 112 LEU A CA 1
ATOM 860 C C . LEU A 1 112 ? 1.790 -8.133 -12.885 1.00 97.94 112 LEU A C 1
ATOM 862 O O . LEU A 1 112 ? 2.114 -9.040 -13.648 1.00 97.94 112 LEU A O 1
ATOM 866 N N . GLU A 1 113 ? 2.214 -6.879 -13.040 1.00 97.56 113 GLU A N 1
ATOM 867 C CA . GLU A 1 113 ? 3.112 -6.462 -14.119 1.00 97.56 113 GLU A CA 1
ATOM 868 C C . GLU A 1 113 ? 4.565 -6.911 -13.893 1.00 97.56 113 GLU A C 1
ATOM 870 O O . GLU A 1 113 ? 5.244 -7.306 -14.841 1.00 97.56 113 GLU A O 1
ATOM 875 N N . ALA A 1 114 ? 5.041 -6.898 -12.643 1.00 97.31 114 ALA A N 1
ATOM 876 C CA . ALA A 1 114 ? 6.401 -7.293 -12.286 1.00 97.31 114 ALA A CA 1
ATOM 877 C C . ALA A 1 114 ? 6.441 -8.180 -11.020 1.00 97.31 114 ALA A C 1
ATOM 879 O O . ALA A 1 114 ? 6.882 -7.732 -9.959 1.00 97.31 114 ALA A O 1
ATOM 880 N N . PRO A 1 115 ? 6.077 -9.477 -11.116 1.00 97.88 115 PRO A N 1
ATOM 881 C CA . PRO A 1 115 ? 5.906 -10.345 -9.940 1.00 97.88 115 PRO A CA 1
ATOM 882 C C . PRO A 1 115 ? 7.186 -10.614 -9.135 1.00 97.88 115 PRO A C 1
ATOM 884 O O . PRO A 1 115 ? 7.145 -11.067 -7.988 1.00 97.88 115 PRO A O 1
ATOM 887 N N . HIS A 1 116 ? 8.347 -10.370 -9.742 1.00 97.69 116 HIS A N 1
ATOM 888 C CA . HIS A 1 116 ? 9.657 -10.547 -9.120 1.00 97.69 116 HIS A CA 1
ATOM 889 C C . HIS A 1 116 ? 10.240 -9.248 -8.549 1.00 97.69 116 HIS A C 1
ATOM 891 O O . HIS A 1 116 ? 11.338 -9.284 -7.997 1.00 97.69 116 HIS A O 1
ATOM 897 N N . ASP A 1 117 ? 9.535 -8.118 -8.650 1.00 97.88 117 ASP A N 1
ATOM 898 C CA . ASP A 1 117 ? 10.032 -6.837 -8.159 1.00 97.88 117 ASP A C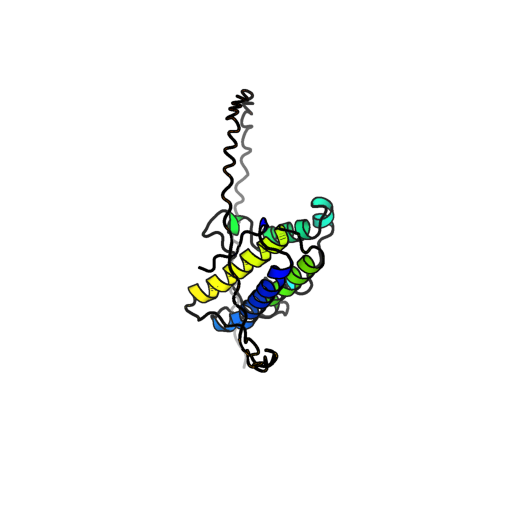A 1
ATOM 899 C C . ASP A 1 117 ? 10.014 -6.784 -6.621 1.00 97.88 117 ASP A C 1
ATOM 901 O O . ASP A 1 117 ? 8.970 -6.697 -5.966 1.00 97.88 117 ASP A O 1
ATOM 905 N N . ASN A 1 118 ? 11.207 -6.829 -6.025 1.00 97.44 118 ASN A N 1
ATOM 906 C CA . ASN A 1 118 ? 11.382 -6.802 -4.574 1.00 97.44 118 ASN A CA 1
ATOM 907 C C . ASN A 1 118 ? 10.940 -5.475 -3.946 1.00 97.44 118 ASN A C 1
ATOM 909 O O . ASN A 1 118 ? 10.587 -5.448 -2.767 1.00 97.44 118 ASN A O 1
ATOM 913 N N . VAL A 1 119 ? 10.928 -4.383 -4.712 1.00 96.50 119 VAL A N 1
ATOM 914 C CA . VAL A 1 119 ? 10.472 -3.075 -4.243 1.00 96.50 119 VAL A CA 1
ATOM 915 C C . VAL A 1 119 ? 8.963 -3.102 -4.019 1.00 96.50 119 VAL A C 1
ATOM 917 O O . VAL A 1 119 ? 8.496 -2.698 -2.953 1.00 96.50 119 VAL A O 1
ATOM 920 N N . VAL A 1 120 ? 8.202 -3.662 -4.964 1.00 97.75 120 VAL A N 1
ATOM 921 C CA . VAL A 1 120 ? 6.744 -3.825 -4.835 1.00 97.75 120 VAL A CA 1
ATOM 922 C C . VAL A 1 120 ? 6.409 -4.759 -3.670 1.00 97.75 120 VAL A C 1
ATOM 924 O O . VAL A 1 120 ? 5.630 -4.391 -2.788 1.00 97.75 120 VAL A O 1
ATOM 927 N N . LYS A 1 121 ? 7.069 -5.924 -3.588 1.00 97.88 121 LYS A N 1
ATOM 928 C CA . LYS A 1 121 ? 6.911 -6.870 -2.466 1.00 97.88 121 LYS A CA 1
ATOM 929 C C . LYS A 1 121 ? 7.184 -6.216 -1.112 1.00 97.88 121 LYS A C 1
ATOM 931 O O . LYS A 1 121 ? 6.434 -6.421 -0.157 1.00 97.88 121 LYS A O 1
ATOM 936 N N . LYS A 1 122 ? 8.238 -5.399 -1.027 1.00 95.38 122 LYS A N 1
ATOM 937 C CA . LYS A 1 122 ? 8.574 -4.649 0.185 1.00 95.38 122 LYS A CA 1
ATOM 938 C C . LYS A 1 122 ? 7.451 -3.700 0.590 1.00 95.38 122 LYS A C 1
ATOM 940 O O . LYS A 1 122 ? 7.089 -3.685 1.762 1.00 95.38 122 LYS A O 1
ATOM 945 N N . TRP A 1 123 ? 6.894 -2.936 -0.346 1.00 96.81 123 TRP A N 1
ATOM 946 C CA . TRP A 1 123 ? 5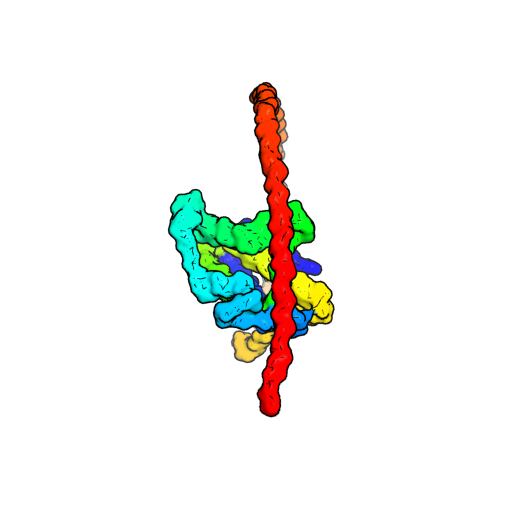.796 -2.014 -0.043 1.00 96.81 123 TRP A CA 1
ATOM 947 C C . TRP A 1 123 ? 4.525 -2.733 0.410 1.00 96.81 123 TRP A C 1
ATOM 949 O O . TRP A 1 123 ? 3.888 -2.273 1.356 1.00 96.81 123 TRP A O 1
ATOM 959 N N . ILE A 1 124 ? 4.203 -3.892 -0.173 1.00 97.50 124 ILE A N 1
ATOM 960 C CA . ILE A 1 124 ? 3.094 -4.741 0.293 1.00 97.50 124 ILE A CA 1
ATOM 961 C C . ILE A 1 124 ? 3.298 -5.129 1.765 1.00 97.50 124 ILE A C 1
ATOM 963 O O . ILE A 1 124 ? 2.399 -4.938 2.583 1.00 97.50 124 ILE A O 1
ATOM 967 N N . ILE A 1 125 ? 4.492 -5.612 2.126 1.00 96.12 125 ILE A N 1
ATOM 968 C CA . ILE A 1 125 ? 4.820 -6.003 3.506 1.00 96.12 125 ILE A CA 1
ATOM 969 C C . ILE A 1 125 ? 4.806 -4.797 4.458 1.00 96.12 125 ILE A C 1
ATOM 971 O O . ILE A 1 125 ? 4.291 -4.901 5.572 1.00 96.12 125 ILE A O 1
ATOM 975 N N . ASP A 1 126 ? 5.380 -3.663 4.053 1.00 94.81 126 ASP A N 1
ATOM 976 C CA . ASP A 1 126 ? 5.454 -2.459 4.888 1.00 94.81 126 ASP A CA 1
ATOM 977 C C . ASP A 1 126 ? 4.044 -1.929 5.209 1.00 94.81 126 ASP A C 1
ATOM 979 O O . ASP A 1 126 ? 3.755 -1.589 6.359 1.00 94.81 126 ASP A O 1
ATOM 983 N N . ILE A 1 127 ? 3.145 -1.910 4.219 1.00 96.31 127 ILE A N 1
ATOM 984 C CA . ILE A 1 127 ? 1.765 -1.442 4.397 1.00 96.31 127 ILE A CA 1
ATOM 985 C C . ILE A 1 127 ? 0.949 -2.461 5.202 1.00 96.31 127 ILE A C 1
ATOM 987 O O . ILE A 1 127 ? 0.208 -2.057 6.092 1.00 96.31 127 ILE A O 1
ATOM 991 N N . LEU A 1 128 ? 1.142 -3.770 4.994 1.00 96.50 128 LEU A N 1
ATOM 992 C CA . LEU A 1 128 ? 0.548 -4.809 5.848 1.00 96.50 128 LEU A CA 1
ATOM 993 C C . LEU A 1 128 ? 0.895 -4.606 7.324 1.00 96.50 128 LEU A C 1
ATOM 995 O O . LEU A 1 128 ? 0.008 -4.578 8.177 1.00 96.50 128 LEU A O 1
ATOM 999 N N . LYS A 1 129 ? 2.186 -4.420 7.624 1.00 94.75 129 LYS A N 1
ATOM 1000 C CA . LYS A 1 129 ? 2.660 -4.161 8.989 1.00 94.75 129 LYS A CA 1
ATOM 1001 C C . LYS A 1 129 ? 2.052 -2.883 9.558 1.00 94.75 129 LYS A C 1
ATOM 1003 O O . LYS A 1 129 ? 1.667 -2.870 10.724 1.00 94.75 129 LYS A O 1
ATOM 1008 N N . ALA A 1 130 ? 1.949 -1.831 8.747 1.00 95.00 130 ALA A N 1
ATOM 1009 C CA . ALA A 1 130 ? 1.295 -0.588 9.135 1.00 95.00 130 ALA A CA 1
ATOM 1010 C C . ALA A 1 130 ? -0.181 -0.789 9.484 1.00 95.00 130 ALA A C 1
ATOM 1012 O O . ALA A 1 130 ? -0.616 -0.355 10.548 1.00 95.00 130 ALA A O 1
ATOM 1013 N N . SER A 1 131 ? -0.934 -1.506 8.650 1.00 96.38 131 SER A N 1
ATOM 1014 C CA . SER A 1 131 ? -2.339 -1.807 8.918 1.00 96.38 131 SER A CA 1
ATOM 1015 C C . SER A 1 131 ? -2.502 -2.624 10.197 1.00 96.38 131 SER A C 1
ATOM 1017 O O . SER A 1 131 ? -3.279 -2.238 11.063 1.00 96.38 131 SER A O 1
ATOM 1019 N N . GLU A 1 132 ? -1.732 -3.702 10.381 1.00 96.00 132 GLU A N 1
ATOM 1020 C CA . GLU A 1 132 ? -1.777 -4.512 11.609 1.00 96.00 132 GLU A CA 1
ATOM 1021 C C . GLU A 1 132 ? -1.425 -3.708 12.865 1.00 96.00 132 GLU A C 1
ATOM 1023 O O . GLU A 1 132 ? -1.993 -3.937 13.937 1.00 96.00 132 GLU A O 1
ATOM 1028 N N . LYS A 1 133 ? -0.499 -2.752 12.741 1.00 94.88 133 LYS A N 1
ATOM 1029 C CA . LYS A 1 133 ? -0.129 -1.860 13.836 1.00 94.88 133 LYS A CA 1
ATOM 1030 C C . LYS A 1 133 ? -1.303 -0.984 14.267 1.00 94.88 133 LYS A C 1
ATOM 1032 O O . LYS A 1 133 ? -1.521 -0.877 15.467 1.00 94.88 133 LYS A O 1
ATOM 1037 N N . VAL A 1 134 ? -2.081 -0.432 13.331 1.00 96.25 134 VAL A N 1
ATOM 1038 C CA . VAL A 1 134 ? -3.281 0.363 13.659 1.00 96.25 134 VAL A CA 1
ATOM 1039 C C . VAL A 1 134 ? -4.255 -0.452 14.508 1.00 96.25 134 VAL A C 1
ATOM 1041 O O . VAL A 1 134 ? -4.701 0.018 15.550 1.00 96.25 134 VAL A O 1
ATOM 1044 N N . TYR A 1 135 ? -4.551 -1.694 14.116 1.00 97.06 135 TYR A N 1
ATOM 1045 C CA . TYR A 1 135 ? -5.417 -2.574 14.912 1.00 97.06 135 TYR A CA 1
ATOM 1046 C C . TYR A 1 135 ? -4.886 -2.768 16.332 1.00 97.06 135 TYR A C 1
ATOM 1048 O O . TYR A 1 135 ? -5.634 -2.653 17.300 1.00 97.06 135 TYR A O 1
ATOM 1056 N N . LYS A 1 136 ? -3.575 -2.999 16.459 1.00 95.50 136 LYS A N 1
ATOM 1057 C CA . LYS A 1 136 ? -2.917 -3.161 17.756 1.00 95.50 136 LYS A CA 1
ATOM 1058 C C . LYS A 1 136 ? -2.952 -1.883 18.605 1.00 95.50 136 LYS A C 1
ATOM 1060 O O . LYS A 1 136 ? -3.176 -1.975 19.804 1.00 95.50 136 LYS A O 1
ATOM 1065 N N . GLU A 1 137 ? -2.699 -0.715 18.018 1.00 95.81 137 GLU A N 1
ATOM 1066 C CA . GLU A 1 137 ? -2.697 0.577 18.725 1.00 95.81 137 GLU A CA 1
ATOM 1067 C C . GLU A 1 137 ? -4.089 0.958 19.246 1.00 95.81 137 GLU A C 1
ATOM 1069 O O . GLU A 1 137 ? -4.195 1.605 20.284 1.00 95.81 137 GLU A O 1
ATOM 1074 N N . HIS A 1 138 ? -5.140 0.519 18.554 1.00 96.38 138 HIS A N 1
ATOM 1075 C CA . HIS A 1 138 ? -6.535 0.778 18.907 1.00 96.38 138 HIS A CA 1
ATOM 1076 C C . HIS A 1 138 ? -7.208 -0.374 19.680 1.00 96.38 138 HIS A C 1
ATOM 1078 O O . HIS A 1 138 ? -8.416 -0.326 19.896 1.00 96.38 138 HIS A O 1
ATOM 1084 N N . ASP A 1 139 ? -6.447 -1.397 20.088 1.00 96.94 139 ASP A N 1
ATOM 1085 C CA . ASP A 1 139 ? -6.929 -2.595 20.803 1.00 96.94 139 ASP A CA 1
ATOM 1086 C C . ASP A 1 139 ? -8.110 -3.306 20.106 1.00 96.94 139 ASP A C 1
ATOM 1088 O O . ASP A 1 139 ? -9.013 -3.859 20.734 1.00 96.94 139 ASP A O 1
ATOM 1092 N N . VAL A 1 140 ? -8.111 -3.289 18.768 1.00 97.12 140 VAL A N 1
ATOM 1093 C CA . VAL A 1 140 ? -9.132 -3.947 17.945 1.00 97.12 140 VAL A CA 1
ATOM 1094 C C . VAL A 1 140 ? -8.588 -5.276 17.420 1.00 97.12 140 VAL A C 1
ATOM 1096 O O . VAL A 1 140 ? -7.501 -5.302 16.836 1.00 97.12 140 VAL A O 1
ATOM 1099 N N . PRO A 1 141 ? -9.324 -6.395 17.577 1.00 97.06 141 PRO A N 1
ATOM 1100 C CA . PRO A 1 141 ? -8.909 -7.678 17.027 1.00 97.06 141 PRO A CA 1
ATOM 1101 C C . PRO A 1 141 ? -8.669 -7.593 15.521 1.00 97.06 141 PRO A C 1
ATOM 1103 O O . PRO A 1 141 ? -9.459 -7.000 14.785 1.00 97.06 141 PRO A O 1
ATOM 1106 N N . LEU A 1 142 ? -7.591 -8.225 15.054 1.00 96.62 142 LEU A N 1
ATOM 1107 C CA . LEU A 1 142 ? -7.333 -8.323 13.623 1.00 96.62 142 LEU A CA 1
ATOM 1108 C C . LEU A 1 142 ? -8.499 -9.068 12.952 1.00 96.62 142 LEU A C 1
ATOM 1110 O O . LEU A 1 142 ? -8.833 -10.171 13.399 1.00 96.62 142 LEU A O 1
ATOM 1114 N N . PRO A 1 143 ? -9.085 -8.533 11.865 1.00 95.31 143 PRO A N 1
ATOM 1115 C CA . PRO A 1 143 ? -10.097 -9.256 11.110 1.00 95.31 143 PRO A CA 1
ATOM 1116 C C . PRO A 1 143 ? -9.482 -10.568 10.632 1.00 95.31 143 PRO A C 1
ATOM 1118 O O . PRO A 1 143 ? -8.312 -10.601 10.248 1.00 95.31 143 PRO A O 1
ATOM 1121 N N . VAL A 1 144 ? -10.226 -11.666 10.675 1.00 90.12 144 VAL A N 1
ATOM 1122 C CA . VAL A 1 144 ? -9.786 -12.946 10.109 1.00 90.12 144 VAL A CA 1
ATOM 1123 C C . VAL A 1 144 ? -10.363 -13.007 8.698 1.00 90.12 144 VAL A C 1
ATOM 1125 O O . VAL A 1 144 ? -11.550 -12.710 8.547 1.00 90.12 144 VAL A O 1
ATOM 1128 N N . PRO A 1 145 ? -9.577 -13.343 7.656 1.00 82.00 145 PRO A N 1
ATOM 1129 C CA . PRO A 1 145 ? -10.152 -13.562 6.338 1.00 82.00 145 PRO A CA 1
ATOM 1130 C C . PRO A 1 145 ? -11.239 -14.619 6.498 1.00 82.00 145 PRO A C 1
ATOM 1132 O O . PRO A 1 145 ? -10.983 -15.660 7.111 1.00 82.00 145 PRO A O 1
ATOM 1135 N N . ALA A 1 146 ? -12.445 -14.354 5.999 1.00 75.56 146 ALA A N 1
ATOM 1136 C CA . ALA A 1 146 ? -13.473 -15.376 5.940 1.00 75.56 146 ALA A CA 1
ATOM 1137 C C . ALA A 1 146 ? -12.966 -16.451 4.972 1.00 75.56 146 ALA A C 1
ATOM 1139 O O . ALA A 1 146 ? -13.171 -16.369 3.764 1.00 75.56 146 ALA A O 1
ATOM 1140 N N . PHE A 1 147 ? -12.225 -17.430 5.492 1.00 60.25 147 PHE A N 1
ATOM 1141 C CA . PHE A 1 147 ? -11.917 -18.641 4.760 1.00 60.25 147 PHE A CA 1
ATOM 1142 C C . PHE A 1 147 ? -13.273 -19.258 4.465 1.00 60.25 147 PHE A C 1
ATOM 1144 O O . PHE A 1 147 ? -13.916 -19.812 5.358 1.00 60.25 147 PHE A O 1
ATOM 1151 N N . ASN A 1 148 ? -13.746 -19.087 3.231 1.00 57.22 148 ASN A N 1
ATOM 1152 C CA . ASN A 1 148 ? -14.939 -19.752 2.746 1.00 57.22 148 ASN A CA 1
ATOM 1153 C C . ASN A 1 148 ? -14.668 -21.256 2.819 1.00 57.22 148 ASN A C 1
ATOM 1155 O O . ASN A 1 148 ? -14.187 -21.871 1.870 1.00 57.22 148 ASN A O 1
ATOM 1159 N N . ALA A 1 149 ? -14.994 -21.855 3.965 1.00 51.31 149 ALA A N 1
ATOM 1160 C CA . ALA A 1 149 ? -14.912 -23.289 4.213 1.00 51.31 149 ALA A CA 1
ATOM 1161 C C . ALA A 1 149 ? -15.752 -24.092 3.199 1.00 51.31 149 ALA A C 1
ATOM 1163 O O . ALA A 1 149 ? -15.565 -25.295 3.055 1.00 51.31 149 ALA A O 1
ATOM 1164 N N . ALA A 1 150 ? -16.634 -23.414 2.456 1.00 54.44 150 ALA A N 1
ATOM 1165 C CA . ALA A 1 150 ? -17.427 -23.954 1.361 1.00 54.44 150 ALA A CA 1
ATOM 1166 C C . ALA A 1 150 ? -16.620 -24.358 0.106 1.00 54.44 150 ALA A C 1
ATOM 1168 O O . ALA A 1 150 ? -17.162 -25.081 -0.724 1.00 54.44 150 ALA A O 1
ATOM 1169 N N . SER A 1 151 ? -15.353 -23.943 -0.036 1.00 47.88 151 SER A N 1
ATOM 1170 C CA . SER A 1 151 ? -14.494 -24.322 -1.178 1.00 47.88 151 SER A CA 1
ATOM 1171 C C . SER A 1 151 ? -13.388 -25.317 -0.831 1.00 47.88 151 SER A C 1
ATOM 1173 O O . SER A 1 151 ? -12.476 -25.521 -1.631 1.00 47.88 151 SER A O 1
ATOM 1175 N N . LEU A 1 152 ? -13.450 -25.981 0.326 1.00 48.22 152 LEU A N 1
ATOM 1176 C CA . LEU A 1 152 ? -12.693 -27.220 0.462 1.00 48.22 152 LEU A CA 1
ATOM 1177 C C . LEU A 1 152 ? -13.414 -28.274 -0.388 1.00 48.22 152 LEU A C 1
ATOM 1179 O O . LEU A 1 152 ? -14.566 -28.591 -0.078 1.00 48.22 152 LEU A O 1
ATOM 1183 N N . PRO A 1 153 ? -12.795 -28.822 -1.456 1.00 49.50 153 PRO A N 1
ATOM 1184 C CA . PRO A 1 153 ? -13.343 -30.010 -2.084 1.00 49.50 153 PRO A CA 1
ATOM 1185 C C . PRO A 1 153 ? -13.486 -31.032 -0.966 1.00 49.50 153 PRO A C 1
ATOM 1187 O O . PRO A 1 153 ? -12.518 -31.315 -0.260 1.00 49.50 153 PRO A O 1
ATOM 1190 N N . SER A 1 154 ? -14.709 -31.516 -0.750 1.00 52.84 154 SER A N 1
ATOM 1191 C CA . SER A 1 154 ? -14.967 -32.620 0.161 1.00 52.84 154 SER A CA 1
ATOM 1192 C C . SER A 1 154 ? -14.057 -33.759 -0.286 1.00 52.84 154 SER A C 1
ATOM 1194 O O . SER A 1 154 ? -14.319 -34.421 -1.291 1.00 52.84 154 SER A O 1
ATOM 1196 N N . VAL A 1 155 ? -12.914 -33.912 0.388 1.00 53.97 155 VAL A N 1
ATOM 1197 C CA . VAL A 1 155 ? -12.023 -35.046 0.205 1.00 53.97 155 VAL A CA 1
ATOM 1198 C C . VAL A 1 155 ? -12.820 -36.204 0.766 1.00 53.97 155 VAL A C 1
ATOM 1200 O O . VAL A 1 155 ? -12.794 -36.479 1.963 1.00 53.97 155 VAL A O 1
ATOM 1203 N N . VAL A 1 156 ? -13.622 -36.811 -0.108 1.00 59.53 156 VAL A N 1
ATOM 1204 C CA . VAL A 1 156 ? -14.288 -38.080 0.129 1.00 59.53 156 VAL A CA 1
ATOM 1205 C C . VAL A 1 156 ? -13.194 -39.001 0.632 1.00 59.53 156 VAL A C 1
ATOM 1207 O O . VAL A 1 156 ? -12.276 -39.342 -0.117 1.00 59.53 156 VAL A O 1
ATOM 1210 N N . ALA A 1 157 ? -13.253 -39.307 1.927 1.00 48.91 157 ALA A N 1
ATOM 1211 C CA . ALA A 1 157 ? -12.336 -40.197 2.602 1.00 48.91 157 ALA A CA 1
ATOM 1212 C C . ALA A 1 157 ? -12.326 -41.514 1.826 1.00 48.91 157 ALA A C 1
ATOM 1214 O O . ALA A 1 157 ? -13.253 -42.318 1.920 1.00 48.91 157 ALA A O 1
ATOM 1215 N N . ARG A 1 158 ? -11.305 -41.707 0.987 1.00 51.38 158 ARG A N 1
ATOM 1216 C CA . ARG A 1 158 ? -11.071 -42.998 0.361 1.00 51.38 158 ARG A CA 1
ATOM 1217 C C . ARG A 1 158 ? -10.562 -43.916 1.471 1.00 51.38 158 ARG A C 1
ATOM 1219 O O . ARG A 1 158 ? -9.561 -43.568 2.099 1.00 51.38 158 ARG A O 1
ATOM 1226 N N . PRO A 1 159 ? -11.240 -45.041 1.750 1.00 61.41 159 PRO A N 1
ATOM 1227 C CA . PRO A 1 159 ? -10.768 -46.000 2.734 1.00 61.41 159 PRO A CA 1
ATOM 1228 C C . PRO A 1 159 ? -9.390 -46.505 2.302 1.00 61.41 159 PRO A C 1
ATOM 1230 O O . PRO A 1 159 ? -9.218 -47.045 1.210 1.00 61.41 159 PRO A O 1
ATOM 1233 N N . ILE A 1 160 ? -8.401 -46.263 3.159 1.00 55.97 160 ILE A N 1
ATOM 1234 C CA . ILE A 1 160 ? -7.044 -46.782 3.026 1.00 55.97 160 ILE A CA 1
ATOM 1235 C C . ILE A 1 160 ? -7.129 -48.268 3.370 1.00 55.97 160 ILE A C 1
ATOM 1237 O O . ILE A 1 160 ? -7.156 -48.641 4.540 1.00 55.97 160 ILE A O 1
ATOM 1241 N N . SER A 1 161 ? -7.231 -49.111 2.346 1.00 64.38 161 SER A N 1
ATOM 1242 C CA . SER A 1 161 ? -6.978 -50.540 2.491 1.00 64.38 161 SER A CA 1
ATOM 1243 C C . SER A 1 161 ? -5.472 -50.786 2.447 1.00 64.38 161 SER A C 1
ATOM 1245 O O . SER A 1 161 ? -4.811 -50.506 1.453 1.00 64.38 161 SER A O 1
ATOM 1247 N N . ASP A 1 162 ? -4.989 -51.246 3.595 1.00 56.12 162 ASP A N 1
ATOM 1248 C CA . ASP A 1 162 ? -3.834 -52.086 3.898 1.00 56.12 162 ASP A CA 1
ATOM 1249 C C . ASP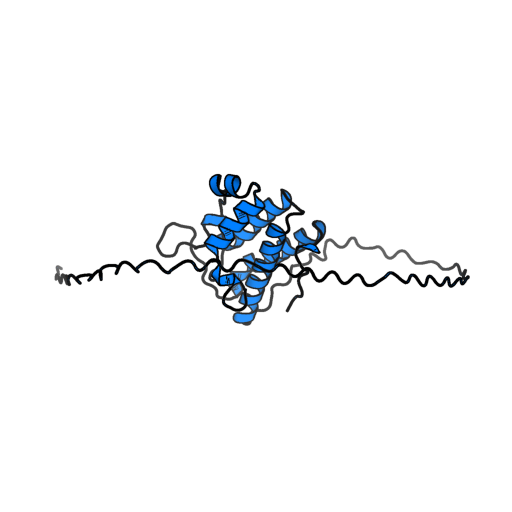 A 1 162 ? -2.737 -52.391 2.858 1.00 56.12 162 ASP A C 1
ATOM 1251 O O . ASP A 1 162 ? -2.972 -52.840 1.740 1.00 56.12 162 ASP A O 1
ATOM 1255 N N . ALA A 1 163 ? -1.523 -52.369 3.423 1.00 53.78 163 ALA A N 1
ATOM 1256 C CA . ALA A 1 163 ? -0.367 -53.217 3.136 1.00 53.78 163 ALA A CA 1
ATOM 1257 C C . ALA A 1 163 ? 0.414 -52.991 1.827 1.00 53.78 163 ALA A C 1
ATOM 1259 O O . ALA A 1 163 ? 0.051 -53.484 0.768 1.00 53.78 163 ALA A O 1
ATOM 1260 N N . GLN A 1 164 ? 1.649 -52.488 1.959 1.00 49.81 164 GLN A N 1
ATOM 1261 C CA . GLN A 1 164 ? 2.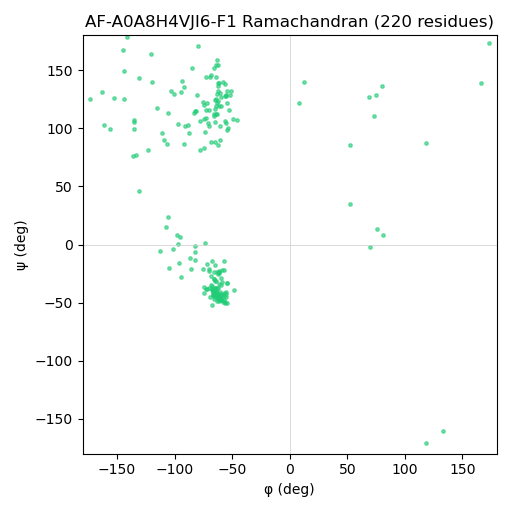794 -53.404 1.903 1.00 49.81 164 GLN A CA 1
ATOM 1262 C C . GLN A 1 164 ? 4.098 -52.813 2.467 1.00 49.81 164 GLN A C 1
ATOM 1264 O O . GLN A 1 164 ? 4.544 -51.711 2.169 1.00 49.81 164 GLN A O 1
ATOM 1269 N N . LYS A 1 165 ? 4.670 -53.650 3.327 1.00 63.41 165 LYS A N 1
ATOM 1270 C CA . LYS A 1 165 ? 5.934 -53.617 4.051 1.00 63.41 165 LYS A CA 1
ATOM 1271 C C . LYS A 1 165 ? 7.101 -53.921 3.110 1.00 63.41 165 LYS A C 1
ATOM 1273 O O . LYS A 1 165 ? 7.172 -55.053 2.655 1.00 63.41 165 LYS A O 1
ATOM 1278 N N . THR A 1 166 ? 8.052 -52.997 2.952 1.00 43.81 166 THR A N 1
ATOM 1279 C CA . THR A 1 166 ? 9.464 -53.308 2.632 1.00 43.81 166 THR A CA 1
ATOM 1280 C C . THR A 1 166 ? 10.390 -52.128 2.966 1.00 43.81 166 THR A C 1
ATOM 1282 O O . THR A 1 166 ? 10.481 -51.164 2.213 1.00 43.81 166 THR A O 1
ATOM 1285 N N . SER A 1 167 ? 11.108 -52.238 4.087 1.00 56.56 167 SER A N 1
ATOM 1286 C CA . SER A 1 167 ? 12.512 -51.788 4.226 1.00 56.56 167 SER A CA 1
ATOM 1287 C C . SER A 1 167 ? 13.428 -52.864 3.589 1.00 56.56 167 SER A C 1
ATOM 1289 O O . SER A 1 167 ? 12.897 -53.957 3.361 1.00 56.56 167 SER A O 1
ATOM 1291 N N . PRO A 1 168 ? 14.760 -52.696 3.373 1.00 63.00 168 PRO A N 1
ATOM 1292 C CA . PRO A 1 168 ? 15.689 -51.680 3.910 1.00 63.00 168 PRO A CA 1
ATOM 1293 C C . PRO A 1 168 ? 16.765 -51.163 2.907 1.00 63.00 168 PRO A C 1
ATOM 1295 O O . PRO A 1 168 ? 16.872 -51.657 1.793 1.00 63.00 168 PRO A O 1
ATOM 1298 N N . SER A 1 169 ? 17.625 -50.216 3.318 1.00 43.03 169 SER A N 1
ATOM 1299 C CA . SER A 1 169 ? 19.098 -50.399 3.343 1.00 43.03 169 SER A CA 1
ATOM 1300 C C . SER A 1 169 ? 19.868 -49.081 3.517 1.00 43.03 169 SER A C 1
ATOM 1302 O O . SER A 1 169 ? 19.564 -48.054 2.922 1.00 43.03 169 SER A O 1
ATOM 1304 N N . LEU A 1 170 ? 20.902 -49.181 4.348 1.00 58.44 170 LEU A N 1
ATOM 1305 C CA . LEU A 1 170 ? 21.905 -48.197 4.735 1.00 58.44 170 LEU A CA 1
ATOM 1306 C C . LEU A 1 170 ? 22.912 -47.919 3.608 1.00 58.44 170 LEU A C 1
ATOM 1308 O O . LEU A 1 170 ? 23.386 -48.868 2.991 1.00 58.44 170 LEU A O 1
ATOM 1312 N N . THR A 1 171 ? 23.367 -46.669 3.484 1.00 54.12 171 THR A N 1
ATOM 1313 C CA . THR A 1 171 ? 24.774 -46.343 3.169 1.00 54.12 171 THR A CA 1
ATOM 1314 C C . THR A 1 171 ? 25.147 -44.971 3.747 1.00 54.12 171 THR A C 1
ATOM 1316 O O . THR A 1 171 ? 24.480 -43.987 3.422 1.00 54.12 171 THR A O 1
ATOM 1319 N N . PRO A 1 172 ? 26.218 -44.865 4.553 1.00 61.28 172 PRO A N 1
ATOM 1320 C CA . PRO A 1 172 ? 26.861 -43.601 4.888 1.00 61.28 172 PRO A CA 1
ATOM 1321 C C . PRO A 1 172 ? 27.990 -43.315 3.884 1.00 61.28 172 PRO A C 1
ATOM 1323 O O . PRO A 1 172 ? 28.790 -44.200 3.590 1.00 61.28 172 PRO A O 1
ATOM 1326 N N . SER A 1 173 ? 28.106 -42.081 3.385 1.00 58.06 173 SER A N 1
ATOM 1327 C CA . SER A 1 173 ? 29.326 -41.650 2.691 1.00 58.06 173 SER A CA 1
ATOM 1328 C C . SER A 1 173 ? 29.759 -40.265 3.141 1.00 58.06 173 SER A C 1
ATOM 1330 O O . SER A 1 173 ? 29.168 -39.241 2.806 1.00 58.06 173 SER A O 1
ATOM 1332 N N . SER A 1 174 ? 30.837 -40.289 3.912 1.00 51.94 174 SER A N 1
ATOM 1333 C CA . SER A 1 174 ? 31.669 -39.181 4.344 1.00 51.94 174 SER A CA 1
ATOM 1334 C C . SER A 1 174 ? 32.203 -38.382 3.152 1.00 51.94 174 SER A C 1
ATOM 1336 O O . SER A 1 174 ? 32.840 -38.936 2.260 1.00 51.94 174 SER A O 1
ATOM 1338 N N . GLY A 1 175 ? 32.006 -37.064 3.172 1.00 49.41 175 GLY A N 1
ATOM 1339 C CA . GLY A 1 175 ? 32.584 -36.126 2.209 1.00 49.41 175 GLY A CA 1
ATOM 1340 C C . GLY A 1 175 ? 33.186 -34.926 2.926 1.00 49.41 175 GLY A C 1
ATOM 1341 O O . GLY A 1 175 ? 32.588 -33.857 2.983 1.00 49.41 175 GLY A O 1
ATOM 1342 N N . LEU A 1 176 ? 34.366 -35.125 3.516 1.00 54.56 176 LEU A N 1
ATOM 1343 C CA . LEU A 1 176 ? 35.146 -34.115 4.228 1.00 54.56 176 LEU A CA 1
ATOM 1344 C C . LEU A 1 176 ? 35.810 -33.155 3.218 1.00 54.56 176 LEU A C 1
ATOM 1346 O O . LEU A 1 176 ? 36.968 -33.322 2.843 1.00 54.56 176 LEU A O 1
ATOM 1350 N N . GLY A 1 177 ? 35.070 -32.152 2.748 1.00 52.38 177 GLY A N 1
ATOM 1351 C CA . GLY A 1 177 ? 35.574 -31.116 1.843 1.00 52.38 177 GLY A CA 1
ATOM 1352 C C . GLY A 1 177 ? 36.100 -29.891 2.588 1.00 52.38 177 GLY A C 1
ATOM 1353 O O . GLY A 1 177 ? 35.380 -28.916 2.771 1.00 52.38 177 GLY A O 1
ATOM 1354 N N . LYS A 1 178 ? 37.374 -29.919 2.994 1.00 59.88 178 LYS A N 1
ATOM 1355 C CA . LYS A 1 178 ? 38.125 -28.718 3.394 1.00 59.88 178 LYS A CA 1
ATOM 1356 C C . LYS A 1 178 ? 38.229 -27.776 2.186 1.00 59.88 178 LYS A C 1
ATOM 1358 O O . LYS A 1 178 ? 38.791 -28.173 1.167 1.00 59.88 178 LYS A O 1
ATOM 1363 N N . ARG A 1 179 ? 37.777 -26.522 2.299 1.00 48.72 179 ARG A N 1
ATOM 1364 C CA . ARG A 1 179 ? 38.198 -25.449 1.381 1.00 48.72 179 ARG A CA 1
ATOM 1365 C C . ARG A 1 179 ? 38.635 -24.190 2.140 1.00 48.72 179 ARG A C 1
ATOM 1367 O O . ARG A 1 179 ? 38.108 -23.914 3.215 1.00 48.72 179 ARG A O 1
ATOM 1374 N N . PRO A 1 180 ? 39.667 -23.499 1.628 1.00 58.62 180 PRO A N 1
ATOM 1375 C CA . PRO A 1 180 ? 40.544 -22.652 2.414 1.00 58.62 180 PRO A CA 1
ATOM 1376 C C . PRO A 1 180 ? 40.013 -21.236 2.624 1.00 58.62 180 PRO A C 1
ATOM 1378 O O . PRO A 1 180 ? 39.321 -20.646 1.800 1.00 58.62 180 PRO A O 1
ATOM 1381 N N . ARG A 1 181 ? 40.454 -20.709 3.760 1.00 53.97 181 ARG A N 1
ATOM 1382 C CA . ARG A 1 181 ? 40.423 -19.328 4.220 1.00 53.97 181 ARG A CA 1
ATOM 1383 C C . ARG A 1 181 ? 41.271 -18.466 3.273 1.00 53.97 181 ARG A C 1
ATOM 1385 O O . ARG A 1 181 ? 42.489 -18.613 3.258 1.00 53.97 181 ARG A O 1
ATOM 1392 N N . SER A 1 182 ? 40.651 -17.570 2.513 1.00 59.47 182 SER A N 1
ATOM 1393 C CA . SER A 1 182 ? 41.346 -16.471 1.834 1.00 59.47 182 SER A CA 1
ATOM 1394 C C . SER A 1 182 ? 40.943 -15.153 2.484 1.00 59.47 182 SER A C 1
ATOM 1396 O O . SER A 1 182 ? 39.902 -14.571 2.191 1.00 59.47 182 SER A O 1
ATOM 1398 N N . SER A 1 183 ? 41.789 -14.717 3.412 1.00 55.62 183 SER A N 1
ATOM 1399 C CA . SER A 1 183 ? 41.899 -13.338 3.863 1.00 55.62 183 SER A CA 1
ATOM 1400 C C . SER A 1 183 ? 42.390 -12.473 2.702 1.00 55.62 183 SER A C 1
ATOM 1402 O O . SER A 1 183 ? 43.514 -12.656 2.237 1.00 55.62 183 SER A O 1
ATOM 1404 N N . SER A 1 184 ? 41.568 -11.529 2.257 1.00 58.97 184 SER A N 1
ATOM 1405 C CA . SER A 1 184 ? 41.998 -10.420 1.406 1.00 58.97 184 SER A CA 1
ATOM 1406 C C . SER A 1 184 ? 41.621 -9.122 2.098 1.00 58.97 184 SER A C 1
ATOM 1408 O O . SER A 1 184 ? 40.589 -8.515 1.824 1.00 58.97 184 SER A O 1
ATOM 1410 N N . THR A 1 185 ? 42.474 -8.735 3.041 1.00 53.94 185 THR A N 1
ATOM 1411 C CA . THR A 1 185 ? 42.585 -7.364 3.524 1.00 53.94 185 THR A CA 1
ATOM 1412 C C . THR A 1 185 ? 43.087 -6.520 2.359 1.00 53.94 185 THR A C 1
ATOM 1414 O O . THR A 1 185 ? 44.249 -6.616 1.971 1.00 53.94 185 THR A O 1
ATOM 1417 N N . SER A 1 186 ? 42.205 -5.726 1.764 1.00 60.62 186 SER A N 1
ATOM 1418 C CA . SER A 1 186 ? 42.603 -4.631 0.885 1.00 60.62 186 SER A CA 1
ATOM 1419 C C . SER A 1 186 ? 42.302 -3.331 1.606 1.00 60.62 186 SER A C 1
ATOM 1421 O O . SER A 1 186 ? 41.210 -2.776 1.507 1.00 60.62 186 SER A O 1
ATOM 1423 N N . ASP A 1 187 ? 43.309 -2.887 2.355 1.00 52.94 187 ASP A N 1
ATOM 1424 C CA . ASP A 1 187 ? 43.534 -1.494 2.707 1.00 52.94 187 ASP A CA 1
ATOM 1425 C C . ASP A 1 187 ? 43.380 -0.626 1.454 1.00 52.94 187 ASP A C 1
ATOM 1427 O O . ASP A 1 187 ? 44.247 -0.615 0.576 1.00 52.94 187 ASP A O 1
ATOM 1431 N N . LYS A 1 188 ? 42.278 0.122 1.367 1.00 59.91 188 LYS A N 1
ATOM 1432 C CA . LYS A 1 188 ? 42.168 1.249 0.442 1.00 59.91 188 LYS A CA 1
ATOM 1433 C C . LYS A 1 188 ? 42.242 2.538 1.245 1.00 59.91 188 LYS A C 1
ATOM 1435 O O . LYS A 1 188 ? 41.252 3.098 1.700 1.00 59.91 188 LYS A O 1
ATOM 1440 N N . ARG A 1 189 ? 43.495 2.938 1.438 1.00 56.97 189 ARG A N 1
ATOM 1441 C CA . ARG A 1 189 ? 43.959 4.259 1.852 1.00 56.97 189 ARG A CA 1
ATOM 1442 C C . ARG A 1 189 ? 43.595 5.293 0.769 1.00 56.97 189 ARG A C 1
ATOM 1444 O O . ARG A 1 189 ? 43.567 4.937 -0.408 1.00 56.97 189 ARG A O 1
ATOM 1451 N N . VAL A 1 190 ? 43.464 6.554 1.200 1.00 50.06 190 VAL A N 1
ATOM 1452 C C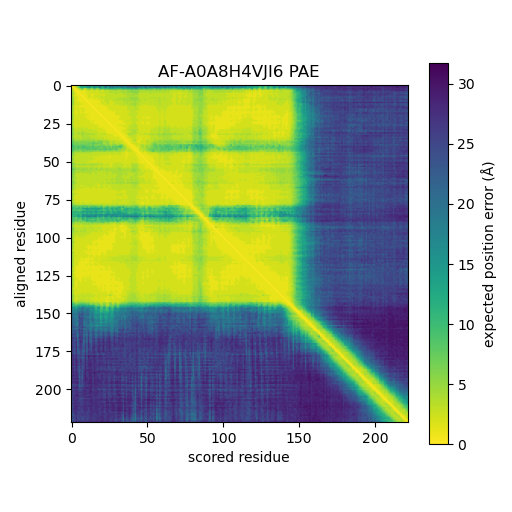A . VAL A 1 190 ? 43.446 7.830 0.436 1.00 50.06 190 VAL A CA 1
ATOM 1453 C C . VAL A 1 190 ? 42.207 8.071 -0.459 1.00 50.06 190 VAL A C 1
ATOM 1455 O O . VAL A 1 190 ? 41.838 7.227 -1.261 1.00 50.06 190 VAL A O 1
ATOM 1458 N N . ASN A 1 191 ? 41.473 9.188 -0.389 1.00 46.44 191 ASN A N 1
ATOM 1459 C CA . ASN A 1 191 ? 41.860 10.568 -0.094 1.00 46.44 191 ASN A CA 1
ATOM 1460 C C . ASN A 1 191 ? 40.783 11.308 0.715 1.00 46.44 191 ASN A C 1
ATOM 1462 O O . ASN A 1 191 ? 39.643 11.450 0.274 1.00 46.44 191 ASN A O 1
ATOM 1466 N N . GLU A 1 192 ? 41.198 11.849 1.854 1.00 48.72 192 GLU A N 1
ATOM 1467 C CA . GLU A 1 192 ? 40.526 12.938 2.556 1.00 48.72 192 GLU A CA 1
ATOM 1468 C C . GLU A 1 192 ? 40.726 14.201 1.703 1.00 48.72 192 GLU A C 1
ATOM 1470 O O . GLU A 1 192 ? 41.825 14.749 1.630 1.00 48.72 192 GLU A O 1
ATOM 1475 N N . THR A 1 193 ? 39.699 14.602 0.953 1.00 56.09 193 THR A N 1
ATOM 1476 C CA . THR A 1 193 ? 39.685 15.919 0.309 1.00 56.09 193 THR A CA 1
ATOM 1477 C C . THR A 1 193 ? 39.012 16.862 1.285 1.00 56.09 193 THR A C 1
ATOM 1479 O O . THR A 1 193 ? 37.797 16.837 1.460 1.00 56.09 193 THR A O 1
ATOM 1482 N N . GLU A 1 194 ? 39.845 17.637 1.967 1.00 57.06 194 GLU A N 1
ATOM 1483 C CA . GLU A 1 194 ? 39.475 18.745 2.834 1.00 57.06 194 GLU A CA 1
ATOM 1484 C C . GLU A 1 194 ? 38.765 19.820 1.987 1.00 57.06 194 GLU A C 1
ATOM 1486 O O . GLU A 1 194 ? 39.384 20.740 1.447 1.00 57.06 194 GLU A O 1
ATOM 1491 N N . GLU A 1 195 ? 37.451 19.675 1.795 1.00 55.28 195 GLU A N 1
ATOM 1492 C CA . GLU A 1 195 ? 36.631 20.722 1.193 1.00 55.28 195 GLU A CA 1
ATOM 1493 C C . GLU A 1 195 ? 36.354 21.790 2.257 1.00 55.28 195 GLU A C 1
ATOM 1495 O O . GLU A 1 195 ? 35.597 21.600 3.211 1.00 55.28 195 GLU A O 1
ATOM 1500 N N . LYS A 1 196 ? 37.037 22.926 2.107 1.00 66.25 196 LYS A N 1
ATOM 1501 C CA . LYS A 1 196 ? 36.851 24.124 2.925 1.00 66.25 196 LYS A CA 1
ATOM 1502 C C . LYS A 1 196 ? 35.366 24.516 2.971 1.00 66.25 196 LYS A C 1
ATOM 1504 O O . LYS A 1 196 ? 34.781 24.736 1.909 1.00 66.25 196 LYS A O 1
ATOM 1509 N N . PRO A 1 197 ? 34.767 24.735 4.155 1.00 62.03 197 PRO A N 1
ATOM 1510 C CA . PRO A 1 197 ? 33.440 25.327 4.236 1.00 62.03 197 PRO A CA 1
ATOM 1511 C C . PRO A 1 197 ? 33.491 26.771 3.719 1.00 62.03 197 PRO A C 1
ATOM 1513 O O . PRO A 1 197 ? 34.093 27.661 4.325 1.00 62.03 197 PRO A O 1
ATOM 1516 N N . GLY A 1 198 ? 32.865 26.996 2.564 1.00 66.19 198 GLY A N 1
ATOM 1517 C CA . GLY A 1 198 ? 32.620 28.326 2.019 1.00 66.19 198 GLY A CA 1
ATOM 1518 C C . GLY A 1 198 ? 31.722 29.165 2.944 1.00 66.19 198 GLY A C 1
ATOM 1519 O O . GLY A 1 198 ? 30.941 28.620 3.728 1.00 66.19 198 GLY A O 1
ATOM 1520 N N . PRO A 1 199 ? 31.817 30.504 2.881 1.00 68.81 199 PRO A N 1
ATOM 1521 C CA . PRO A 1 199 ? 31.128 31.392 3.807 1.00 68.81 199 PRO A CA 1
ATOM 1522 C C . PRO A 1 199 ? 29.605 31.271 3.683 1.00 68.81 199 PRO A C 1
ATOM 1524 O O . PRO A 1 199 ? 29.016 31.544 2.635 1.00 68.81 199 PRO A O 1
ATOM 1527 N N . VAL A 1 200 ? 28.972 30.919 4.804 1.00 60.91 200 VAL A N 1
ATOM 1528 C CA . VAL A 1 200 ? 27.522 30.944 5.013 1.00 60.91 200 VAL A CA 1
ATOM 1529 C C . VAL A 1 200 ? 27.011 32.359 4.736 1.00 60.91 200 VAL A C 1
ATOM 1531 O O . VAL A 1 200 ? 27.216 33.290 5.520 1.00 60.91 200 VAL A O 1
ATOM 1534 N N . LYS A 1 201 ? 26.336 32.535 3.596 1.00 66.56 201 LYS A N 1
ATOM 1535 C CA . LYS A 1 201 ? 25.576 33.751 3.307 1.00 66.56 201 LYS A CA 1
ATOM 1536 C C . LYS A 1 201 ? 24.418 33.815 4.300 1.00 66.56 201 LYS A C 1
ATOM 1538 O O . LYS A 1 201 ? 23.510 32.992 4.263 1.00 66.56 201 LYS A O 1
ATOM 1543 N N . LYS A 1 202 ? 24.480 34.795 5.203 1.00 56.88 202 LYS A N 1
ATOM 1544 C CA . LYS A 1 202 ? 23.414 35.146 6.146 1.00 56.88 202 LYS A CA 1
ATOM 1545 C C . LYS A 1 202 ? 22.128 35.427 5.365 1.00 56.88 202 LYS A C 1
ATOM 1547 O O . LYS A 1 202 ? 21.998 36.479 4.737 1.00 56.88 202 LYS A O 1
ATOM 1552 N N . SER A 1 203 ? 21.193 34.483 5.398 1.00 56.12 203 SER A N 1
ATOM 1553 C CA . SER A 1 203 ? 19.830 34.701 4.929 1.00 56.12 203 SER A CA 1
ATOM 1554 C C . SER A 1 203 ? 19.160 35.733 5.828 1.00 56.12 203 SER A C 1
ATOM 1556 O O . SER A 1 203 ? 19.153 35.617 7.053 1.00 56.12 203 SER A O 1
ATOM 1558 N N . LYS A 1 204 ? 18.662 36.788 5.185 1.00 62.66 204 LYS A N 1
ATOM 1559 C CA . LYS A 1 204 ? 17.946 37.908 5.788 1.00 62.66 204 LYS A CA 1
ATOM 1560 C C . LYS A 1 204 ? 16.743 37.388 6.572 1.00 62.66 204 LYS A C 1
ATOM 1562 O O . LYS A 1 204 ? 15.914 36.669 6.020 1.00 62.66 204 LYS A O 1
ATOM 1567 N N . SER A 1 205 ? 16.646 37.794 7.834 1.00 54.44 205 SER A N 1
ATOM 1568 C CA . SER A 1 205 ? 15.447 37.656 8.652 1.00 54.44 205 SER A CA 1
ATOM 1569 C C . SER A 1 205 ? 14.256 38.261 7.912 1.00 54.44 205 SER A C 1
ATOM 1571 O O . SER A 1 205 ? 14.234 39.460 7.636 1.00 54.44 205 SER A O 1
ATOM 1573 N N . PHE A 1 206 ? 13.282 37.425 7.565 1.00 55.06 206 PHE A N 1
ATOM 1574 C CA . PHE A 1 206 ? 12.013 37.871 7.013 1.00 55.06 206 PHE A CA 1
ATOM 1575 C C . PHE A 1 206 ? 11.076 38.169 8.188 1.00 55.06 206 PHE A C 1
ATOM 1577 O O . PHE A 1 206 ? 10.486 37.270 8.783 1.00 55.06 206 PHE A O 1
ATOM 1584 N N . THR A 1 207 ? 11.005 39.440 8.580 1.00 65.00 207 THR A N 1
ATOM 1585 C CA . THR A 1 207 ? 10.017 39.942 9.538 1.00 65.00 207 THR A CA 1
ATOM 1586 C C . THR A 1 207 ? 8.650 39.933 8.862 1.00 65.00 207 THR A C 1
ATOM 1588 O O . THR A 1 207 ? 8.365 40.779 8.018 1.00 65.00 207 THR A O 1
ATOM 1591 N N . VAL A 1 208 ? 7.799 38.971 9.219 1.00 61.12 208 VAL A N 1
ATOM 1592 C CA . VAL A 1 208 ? 6.385 38.981 8.831 1.00 61.12 208 VAL A CA 1
ATOM 1593 C C . VAL A 1 208 ? 5.685 40.040 9.682 1.00 61.12 208 VAL A C 1
ATOM 1595 O O . VAL A 1 208 ? 5.520 39.864 10.887 1.00 61.12 208 VAL A O 1
ATOM 1598 N N . MET A 1 209 ? 5.317 41.165 9.065 1.00 57.69 209 MET A N 1
ATOM 1599 C CA . MET A 1 209 ? 4.441 42.151 9.692 1.00 57.69 209 MET A CA 1
ATOM 1600 C C . MET A 1 209 ? 3.025 41.585 9.798 1.00 57.69 209 MET A C 1
ATOM 1602 O O . MET A 1 209 ? 2.345 41.345 8.803 1.00 57.69 209 MET A O 1
ATOM 1606 N N . THR A 1 210 ? 2.580 41.409 11.034 1.00 55.59 210 THR A N 1
ATOM 1607 C CA . THR A 1 210 ? 1.197 41.176 11.433 1.00 55.59 210 THR A CA 1
ATOM 1608 C C . THR A 1 210 ? 0.355 42.407 11.085 1.00 55.59 210 THR A C 1
ATOM 1610 O O . THR A 1 210 ? 0.502 43.461 11.692 1.00 55.59 210 THR A O 1
ATOM 1613 N N . THR A 1 211 ? -0.553 42.276 10.122 1.00 61.00 211 THR A N 1
ATOM 1614 C CA . THR A 1 211 ? -1.724 43.157 9.969 1.00 61.00 211 THR A CA 1
ATOM 1615 C C . THR A 1 211 ? -2.921 42.237 10.197 1.00 61.00 211 THR A C 1
ATOM 1617 O O . THR A 1 211 ? -3.028 41.207 9.548 1.00 61.00 211 THR A O 1
ATOM 1620 N N . GLY A 1 212 ? -3.771 42.409 11.200 1.00 54.28 212 GLY A N 1
ATOM 1621 C CA . GLY A 1 212 ? -4.401 43.650 11.616 1.00 54.28 212 GLY A CA 1
ATOM 1622 C C . GLY A 1 212 ? -5.902 43.437 11.439 1.00 54.28 212 GLY A C 1
ATOM 1623 O O . GLY A 1 212 ? -6.434 43.643 10.359 1.00 54.28 212 GLY A O 1
ATOM 1624 N N . ILE A 1 213 ? -6.510 42.893 12.494 1.00 55.59 213 ILE A N 1
ATOM 1625 C CA . ILE A 1 213 ? -7.911 42.977 12.935 1.00 55.59 213 ILE A CA 1
ATOM 1626 C C . ILE A 1 213 ? -8.873 43.665 11.949 1.00 55.59 213 ILE A C 1
ATOM 1628 O O . ILE A 1 213 ? -8.770 44.866 11.727 1.00 55.59 213 ILE A O 1
ATOM 1632 N N . ASN A 1 214 ? -9.921 42.955 11.521 1.00 56.00 214 ASN A N 1
ATOM 1633 C CA . ASN A 1 214 ? -11.194 43.610 11.225 1.00 56.00 214 ASN A CA 1
ATOM 1634 C C . ASN A 1 214 ? -12.365 42.810 11.805 1.00 56.00 214 ASN A C 1
ATOM 1636 O O . ASN A 1 214 ? -12.810 41.800 11.268 1.00 56.00 214 ASN A O 1
ATOM 1640 N N . LYS A 1 215 ? -12.830 43.286 12.961 1.00 61.78 215 LYS A N 1
ATOM 1641 C CA . LYS A 1 215 ? -14.072 42.894 13.620 1.00 61.78 215 LYS A CA 1
ATOM 1642 C C . LYS A 1 215 ? -15.164 43.805 13.066 1.00 61.78 215 LYS A C 1
ATOM 1644 O O . LYS A 1 215 ? -15.238 44.963 13.464 1.00 61.78 215 LYS A O 1
ATOM 1649 N N . VAL A 1 216 ? -15.993 43.303 12.154 1.00 64.12 216 VAL A N 1
ATOM 1650 C CA . VAL A 1 216 ? -17.208 44.012 11.735 1.00 64.12 216 VAL A CA 1
ATOM 1651 C C . VAL A 1 216 ? -18.379 43.447 12.523 1.00 64.12 216 VAL A C 1
ATOM 1653 O O . VAL A 1 216 ? -18.865 42.349 12.269 1.00 64.12 216 VAL A O 1
ATOM 1656 N N . SER A 1 217 ? -18.797 44.223 13.516 1.00 63.16 217 SER A N 1
ATOM 1657 C CA . SER A 1 217 ? -20.114 44.134 14.132 1.00 63.16 217 SER A CA 1
ATOM 1658 C C . SER A 1 217 ? -21.118 44.878 13.245 1.00 63.16 217 SER A C 1
ATOM 1660 O O . SER A 1 217 ? -20.906 46.046 12.935 1.00 63.16 217 SER A O 1
ATOM 1662 N N . SER A 1 218 ? -22.228 44.241 12.887 1.00 63.56 218 SER A N 1
ATOM 1663 C CA . SER A 1 218 ? -23.465 44.887 12.417 1.00 63.56 218 SER A CA 1
ATOM 1664 C C . SER A 1 218 ? -24.583 43.877 12.701 1.00 63.56 218 SER A C 1
ATOM 1666 O O . SER A 1 218 ? -24.555 42.771 12.180 1.00 63.56 218 SER A O 1
ATOM 1668 N N . VAL A 1 219 ? -25.357 44.015 13.782 1.00 61.09 219 VAL A N 1
ATOM 1669 C CA . VAL A 1 219 ? -26.489 44.940 13.992 1.00 61.09 219 VAL A CA 1
ATOM 1670 C C . VAL A 1 219 ? -27.521 44.856 12.865 1.00 61.09 219 VAL A C 1
ATOM 1672 O O . VAL A 1 219 ? -27.502 45.651 11.938 1.00 61.09 219 VAL A O 1
ATOM 1675 N N . GLY A 1 220 ? -28.436 43.896 13.027 1.00 60.25 220 GLY A N 1
ATOM 1676 C CA . GLY A 1 220 ? -29.879 44.139 13.111 1.00 60.25 220 GLY A CA 1
ATOM 1677 C C . GLY A 1 220 ? -30.645 44.471 11.830 1.00 60.25 220 GLY A C 1
ATOM 1678 O O . GLY A 1 220 ? -30.378 45.474 11.179 1.00 60.25 220 GLY A O 1
ATOM 1679 N N . SER A 1 221 ? -31.736 43.735 11.593 1.00 56.16 221 SER A N 1
ATOM 1680 C CA . SER A 1 221 ? -33.086 44.321 11.513 1.00 56.16 221 SER A CA 1
ATOM 1681 C C . SER A 1 221 ? -34.178 43.251 11.386 1.00 56.16 221 SER A C 1
ATOM 1683 O O . SER A 1 221 ? -34.160 42.491 10.428 1.00 56.16 221 SER A O 1
ATOM 1685 N N . ARG A 1 222 ? -35.130 43.339 12.329 1.00 57.03 222 ARG A N 1
ATOM 1686 C CA . ARG A 1 222 ? -36.557 42.948 12.316 1.00 57.03 222 ARG A CA 1
ATOM 1687 C C . ARG A 1 222 ? -36.937 41.476 12.194 1.00 57.03 222 ARG A C 1
ATOM 1689 O O . ARG A 1 222 ? -36.743 40.882 11.119 1.00 57.03 222 ARG A O 1
#

Mean predicted aligned error: 14.54 Å

Solvent-accessible surface area (backbone atoms only — not comparable to full-atom values): 14632 Å² total; per-residue (Å²): 130,86,83,74,74,57,40,89,75,53,53,57,84,62,44,58,64,50,50,54,52,39,42,56,49,38,72,52,32,56,77,48,69,37,54,69,46,48,88,59,92,59,98,62,40,40,85,41,44,67,40,65,74,63,69,85,53,65,68,43,28,66,75,53,73,33,68,57,48,23,48,48,54,52,50,38,64,72,68,37,65,52,33,63,76,58,76,94,47,54,53,87,78,81,58,17,43,73,35,56,40,20,51,49,56,55,53,50,55,52,35,74,76,41,55,82,43,43,63,50,46,40,51,56,52,46,52,41,53,20,52,55,43,50,27,61,76,52,76,35,82,75,82,73,81,82,73,65,73,86,72,57,76,81,74,72,80,70,82,83,78,79,86,85,90,78,86,86,87,90,83,89,80,91,78,90,77,87,78,84,89,78,89,79,87,75,87,81,75,86,79,89,75,87,74,76,87,70,84,82,77,80,77,76,84,79,80,80,80,87,79,78,87,82,86,84,86,77,84,86,83,136

pLDDT: mean 80.86, std 19.05, range [43.03, 98.38]